Protein AF-0000000071164911 (afdb_homodimer)

Sequence (230 aa):
MESVTIPTRAFVNGSFLQKFTNKPVTLIGNVLKVSSDSKSVTMQTTDDQVVTVNFHEPIDSSLDGWVEVHGLAKDKGTVAGESYYNLPSSITDDFEKPQFNETVSLIYSLSNPLKMESVTIPTRAFVNGSFLQKFTNKPVTLIGNVLKVSSDSKSVTMQTTDDQVVTVNFHEPIDSSLDGWVEVHGLAKDKGTVAGESYYNLPSSITDDFEKPQFNETVSLIYSLSNPLK

Solvent-accessible surface area (backbone atoms only — not comparable to full-atom values): 12274 Å² total; per-residue (Å²): 123,78,72,38,51,73,71,80,54,41,70,42,46,36,88,51,29,48,82,34,49,77,32,49,30,32,38,49,27,34,52,73,44,67,42,94,78,30,31,33,38,34,22,36,18,62,78,70,30,69,37,37,34,38,37,91,57,61,62,88,61,89,80,53,53,47,30,42,37,32,27,33,21,64,37,63,42,35,29,46,37,73,51,70,48,68,56,52,62,80,36,58,74,52,48,48,42,68,60,44,51,49,53,45,46,53,64,57,56,61,71,58,62,86,117,124,80,72,38,51,74,69,81,54,40,70,42,46,37,88,50,27,47,83,33,50,76,32,50,30,33,38,49,27,34,52,73,45,67,42,93,80,30,32,33,39,34,22,36,19,62,76,70,29,67,36,36,34,38,37,91,56,62,60,86,60,89,80,53,54,46,29,41,37,32,29,32,20,65,38,62,42,35,30,45,37,74,51,71,46,68,55,52,62,81,36,57,74,52,50,48,43,67,60,44,52,48,54,45,45,54,64,57,56,62,70,60,60,86,114

Organism: Aphis gossypii (NCBI:txid80765)

Secondary structure (DSSP, 8-state):
--------PEEE-GGGGGGGTTSEEEEEEEEEEE-TTSSEEEEEETTS-EEEEEESS---S---SEEEEEEEEEETTEEEEEEEEEPPHHHHTT--HHHHHHHHHHHHHHS----/--------PEEE-GGGGGGGTTSEEEEEEEEEEE-TTSSEEEEEETTS-EEEEEESS---S---SEEEEEEEEEETTEEEEEEEEEPPHHHHTT--HHHHHHHHHHHHHHT----

InterPro domains:
  IPR012340 Nucleic acid-binding, OB-fold [G3DSA:2.40.50.140] (4-115)
  IPR012340 Nucleic acid-binding, OB-fold [SSF50249] (9-109)
  IPR013970 Replication factor A protein 3 [PF08661] (9-110)

pLDDT: mean 88.08, std 15.43, range [28.06, 98.75]

Foldseek 3Di:
DPPPDPFDADEDWLQCLQVQAQHKYKFKFFWDDADPQQQKTWTQGLVRDIAMEGEPDHDPDDDGTIKIFIAGRHHSHYGHTDDMDDDDCVDVVPDDSVVVNVVSCVVPVVVCPPD/DPPPDPFDADEDWLQCLQVQAQHKYKFKFFWDDADPQQQKTWTQGLVRDIAMEGEPDHDPDDDGTIKIFIAGRHHSHYGHTDDMDDDDCVDVVPDDSVVVNVVSCVVPVVVPPPD

Nearest PDB structures (foldseek):
  3kdf-assembly1_A  TM=8.137E-01  e=1.681E-11  Homo sapiens
  4gnx-assembly1_A  TM=7.949E-01  e=1.204E-08  Mycosarcoma maydis
  6d6v-assembly1_F  TM=7.450E-01  e=2.198E-06  Tetrahymena thermophila
  1j6q-assembly1_A  TM=6.797E-01  e=6.328E-04  Shewanella putrefaciens
  8ce8-assembly1_E  TM=4.774E-01  e=9.980E-04  Escherichia coli K-12

Structure (mmCIF, N/CA/C/O backbone):
data_AF-0000000071164911-model_v1
#
loop_
_entity.id
_entity.type
_entity.pdbx_description
1 polymer 'Replication factor A protein 3'
#
loop_
_atom_site.group_PDB
_atom_site.id
_atom_site.type_symbol
_atom_site.label_atom_id
_atom_site.label_alt_id
_atom_site.label_comp_id
_atom_site.label_asym_id
_atom_site.label_entity_id
_atom_site.label_seq_id
_atom_site.pdbx_PDB_ins_code
_atom_site.Cartn_x
_atom_site.Cartn_y
_atom_site.Cartn_z
_atom_site.occupancy
_atom_site.B_iso_or_equiv
_atom_site.auth_seq_id
_atom_site.auth_comp_id
_atom_site.auth_asym_id
_atom_site.auth_atom_id
_atom_site.pdbx_PDB_model_num
ATOM 1 N N . MET A 1 1 ? 8.156 -11.836 20.609 1 32.94 1 MET A N 1
ATOM 2 C CA . MET A 1 1 ? 8.32 -11.164 19.328 1 32.94 1 MET A CA 1
ATOM 3 C C . MET A 1 1 ? 6.969 -10.734 18.766 1 32.94 1 MET A C 1
ATOM 5 O O . MET A 1 1 ? 5.984 -11.461 18.891 1 32.94 1 MET A O 1
ATOM 9 N N . GLU A 1 2 ? 6.684 -9.523 18.906 1 42.66 2 GLU A N 1
ATOM 10 C CA . GLU A 1 2 ? 5.332 -9.086 18.578 1 42.66 2 GLU A CA 1
ATOM 11 C C . GLU A 1 2 ? 4.906 -9.609 17.203 1 42.66 2 GLU A C 1
ATOM 13 O O . GLU A 1 2 ? 5.688 -9.578 16.25 1 42.66 2 GLU A O 1
ATOM 18 N N . SER A 1 3 ? 4.145 -10.586 17.172 1 48.12 3 SER A N 1
ATOM 19 C CA . SER A 1 3 ? 3.623 -11.219 15.961 1 48.12 3 SER A CA 1
ATOM 20 C C . SER A 1 3 ? 3.373 -10.188 14.859 1 48.12 3 SER A C 1
ATOM 22 O O . SER A 1 3 ? 2.549 -9.289 15.023 1 48.12 3 SER A O 1
ATOM 24 N N . VAL A 1 4 ? 4.492 -9.773 14.211 1 55.94 4 VAL A N 1
ATOM 25 C CA . VAL A 1 4 ? 4.348 -8.773 13.148 1 55.94 4 VAL A CA 1
ATOM 26 C C . VAL A 1 4 ? 3.5 -9.352 12.016 1 55.94 4 VAL A C 1
ATOM 28 O O . VAL A 1 4 ? 3.82 -10.406 11.469 1 55.94 4 VAL A O 1
ATOM 31 N N . THR A 1 5 ? 2.207 -9.164 12.086 1 66.88 5 THR A N 1
ATOM 32 C CA . THR A 1 5 ? 1.274 -9.57 11.039 1 66.88 5 THR A CA 1
ATOM 33 C C . THR A 1 5 ? 1.249 -8.539 9.906 1 66.88 5 THR A C 1
ATOM 35 O O . THR A 1 5 ? 1.693 -7.406 10.086 1 66.88 5 THR A O 1
ATOM 38 N N . ILE A 1 6 ? 1.141 -9.023 8.648 1 74.94 6 ILE A N 1
ATOM 39 C CA . ILE A 1 6 ? 0.958 -8.109 7.531 1 74.94 6 ILE A CA 1
ATOM 40 C C . ILE A 1 6 ? -0.245 -7.203 7.801 1 74.94 6 ILE A C 1
ATOM 42 O O . ILE A 1 6 ? -1.383 -7.676 7.852 1 74.94 6 ILE A O 1
ATOM 46 N N . PRO A 1 7 ? 0.12 -5.961 8.188 1 77.12 7 PRO A N 1
ATOM 47 C CA . PRO A 1 7 ? -1.009 -5.078 8.5 1 77.12 7 PRO A CA 1
ATOM 48 C C . PRO A 1 7 ? -1.729 -4.586 7.246 1 77.12 7 PRO A C 1
ATOM 50 O O . PRO A 1 7 ? -1.113 -4.461 6.184 1 77.12 7 PRO A O 1
ATOM 53 N N . THR A 1 8 ? -3.082 -4.488 7.336 1 88.94 8 THR A N 1
ATOM 54 C CA . THR A 1 8 ? -3.824 -3.748 6.32 1 88.94 8 THR A CA 1
ATOM 55 C C . THR A 1 8 ? -3.715 -2.244 6.559 1 88.94 8 THR A C 1
ATOM 57 O O . THR A 1 8 ? -4.297 -1.717 7.508 1 88.94 8 THR A O 1
ATOM 60 N N . ARG A 1 9 ? -2.975 -1.611 5.75 1 93.06 9 ARG A N 1
ATOM 61 C CA . ARG A 1 9 ? -2.697 -0.191 5.941 1 93.06 9 ARG A CA 1
ATOM 62 C C . ARG A 1 9 ? -3.846 0.666 5.418 1 93.06 9 ARG A C 1
ATOM 64 O O . ARG A 1 9 ? -4.43 0.361 4.375 1 93.06 9 ARG A O 1
ATOM 71 N N . ALA A 1 10 ? -4.066 1.775 6.18 1 91.75 10 ALA A N 1
ATOM 72 C CA . ALA A 1 10 ? -5.031 2.779 5.738 1 91.75 10 ALA A CA 1
ATOM 73 C C . ALA A 1 10 ? -4.328 3.943 5.047 1 91.75 10 ALA A C 1
ATOM 75 O O . ALA A 1 10 ? -3.283 4.406 5.504 1 91.75 10 ALA A O 1
ATOM 76 N N . PHE A 1 11 ? -4.91 4.316 3.914 1 93.81 11 PHE A N 1
ATOM 77 C CA . PHE A 1 11 ? -4.441 5.566 3.328 1 93.81 11 PHE A CA 1
ATOM 78 C C . PHE A 1 11 ? -4.863 6.758 4.184 1 93.81 11 PHE A C 1
ATOM 80 O O . PHE A 1 11 ? -6.047 6.91 4.5 1 93.81 11 PHE A O 1
ATOM 87 N N . VAL A 1 12 ? -3.863 7.586 4.551 1 95.06 12 VAL A N 1
ATOM 88 C CA . VAL A 1 12 ? -4.195 8.766 5.34 1 95.06 12 VAL A CA 1
ATOM 89 C C . VAL A 1 12 ? -3.447 9.984 4.801 1 95.06 12 VAL A C 1
ATOM 91 O O . VAL A 1 12 ? -2.492 9.836 4.031 1 95.06 12 VAL A O 1
ATOM 94 N N . ASN A 1 13 ? -3.955 11.156 5.062 1 95.56 13 ASN A N 1
ATOM 95 C CA . ASN A 1 13 ? -3.178 12.383 4.906 1 95.56 13 ASN A CA 1
ATOM 96 C C . ASN A 1 13 ? -2.73 12.945 6.254 1 95.56 13 ASN A C 1
ATOM 98 O O . ASN A 1 13 ? -2.955 12.32 7.293 1 95.56 13 ASN A O 1
ATOM 102 N N . GLY A 1 14 ? -1.969 14.039 6.223 1 96.44 14 GLY A N 1
ATOM 103 C CA . GLY A 1 14 ? -1.384 14.57 7.445 1 96.44 14 GLY A CA 1
ATOM 104 C C . GLY A 1 14 ? -2.416 14.906 8.5 1 96.44 14 GLY A C 1
ATOM 105 O O . GLY A 1 14 ? -2.217 14.617 9.688 1 96.44 14 GLY A O 1
ATOM 106 N N . SER A 1 15 ? -3.531 15.453 8.156 1 94.56 15 SER A N 1
ATOM 107 C CA . SER A 1 15 ? -4.547 15.914 9.094 1 94.56 15 SER A CA 1
ATOM 108 C C . SER A 1 15 ? -5.234 14.742 9.789 1 94.56 15 SER A C 1
ATOM 110 O O . SER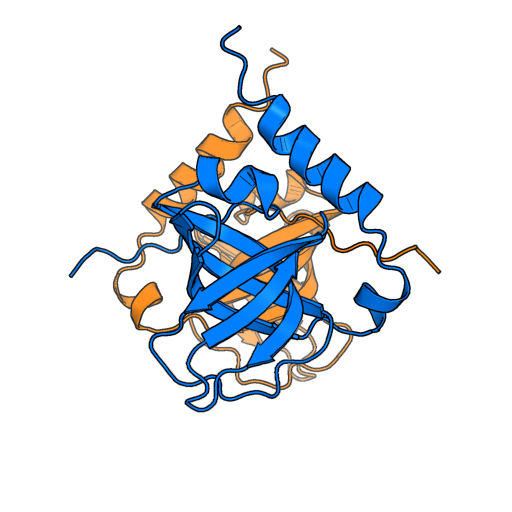 A 1 15 ? -5.734 14.883 10.906 1 94.56 15 SER A O 1
ATOM 112 N N . PHE A 1 16 ? -5.246 13.57 9.148 1 93.44 16 PHE A N 1
ATOM 113 C CA . PHE A 1 16 ? -5.941 12.406 9.695 1 93.44 16 PHE A CA 1
ATOM 114 C C . PHE A 1 16 ? -4.977 11.516 10.461 1 93.44 16 PHE A C 1
ATOM 116 O O . PHE A 1 16 ? -5.398 10.57 11.141 1 93.44 16 PHE A O 1
ATOM 123 N N . LEU A 1 17 ? -3.758 11.828 10.352 1 94.88 17 LEU A N 1
ATOM 124 C CA . LEU A 1 17 ? -2.736 10.961 10.914 1 94.88 17 LEU A CA 1
ATOM 125 C C . LEU A 1 17 ? -2.988 10.711 12.398 1 94.88 17 LEU A C 1
ATOM 127 O O . LEU A 1 17 ? -2.852 9.586 12.883 1 94.88 17 LEU A O 1
ATOM 131 N N . GLN A 1 18 ? -3.342 11.719 13.125 1 93.69 18 GLN A N 1
ATOM 132 C CA . GLN A 1 18 ? -3.539 11.625 14.562 1 93.69 18 GLN A CA 1
ATOM 133 C C . GLN A 1 18 ? -4.66 10.648 14.906 1 93.69 18 GLN A C 1
ATOM 135 O O . GLN A 1 18 ? -4.641 10.016 15.961 1 93.69 18 GLN A O 1
ATOM 140 N N . LYS A 1 19 ? -5.645 10.461 14.039 1 93 19 LYS A N 1
ATOM 141 C CA . LYS A 1 19 ? -6.762 9.547 14.258 1 93 19 LYS A CA 1
ATOM 142 C C . LYS A 1 19 ? -6.32 8.094 14.109 1 93 19 LYS A C 1
ATOM 144 O O . LYS A 1 19 ? -7.062 7.172 14.469 1 93 19 LYS A O 1
ATOM 149 N N . PHE A 1 20 ? -5.137 7.965 13.68 1 94.56 20 PHE A N 1
ATOM 150 C CA . PHE A 1 20 ? -4.664 6.613 13.398 1 94.56 20 PHE A CA 1
ATOM 151 C C . PHE A 1 20 ? -3.441 6.281 14.242 1 94.56 20 PHE A C 1
ATOM 153 O O . PHE A 1 20 ? -2.613 5.457 13.852 1 94.56 20 PHE A O 1
ATOM 160 N N . THR A 1 21 ? -3.32 6.957 15.312 1 95.94 21 THR A N 1
ATOM 161 C CA . THR A 1 21 ? -2.193 6.699 16.203 1 9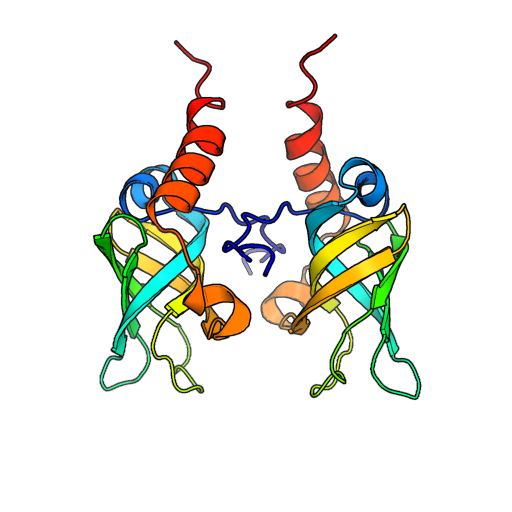5.94 21 THR A CA 1
ATOM 162 C C . THR A 1 21 ? -2.107 5.215 16.547 1 95.94 21 THR A C 1
ATOM 164 O O . THR A 1 21 ? -3.113 4.594 16.891 1 95.94 21 THR A O 1
ATOM 167 N N . ASN A 1 22 ? -0.929 4.66 16.328 1 95.81 22 ASN A N 1
ATOM 168 C CA . ASN A 1 22 ? -0.577 3.27 16.594 1 95.81 22 ASN A CA 1
ATOM 169 C C . ASN A 1 22 ? -1.284 2.322 15.625 1 95.81 22 ASN A C 1
ATOM 171 O O . ASN A 1 22 ? -1.558 1.171 15.969 1 95.81 22 ASN A O 1
ATOM 175 N N . LYS A 1 23 ? -1.74 2.77 14.555 1 92.69 23 LYS A N 1
ATOM 176 C CA . LYS A 1 23 ? -2.297 1.962 13.469 1 92.69 23 LYS A CA 1
ATOM 177 C C . LYS A 1 23 ? -1.412 2.021 12.227 1 92.69 23 LYS A C 1
ATOM 179 O O . LYS A 1 23 ? -0.721 3.016 12 1 92.69 23 LYS A O 1
ATOM 184 N N . PRO A 1 24 ? -1.352 0.929 11.414 1 94.12 24 PRO A N 1
ATOM 185 C CA . PRO A 1 24 ? -0.587 0.947 10.164 1 94.12 24 PRO A CA 1
ATOM 186 C C . PRO A 1 24 ? -1.197 1.87 9.117 1 94.12 24 PRO A C 1
ATOM 188 O O . PRO A 1 24 ? -2.412 1.846 8.898 1 94.12 24 PRO A O 1
ATOM 191 N N . VAL A 1 25 ? -0.336 2.707 8.461 1 95.81 25 VAL A N 1
ATOM 192 C CA . VAL A 1 25 ? -0.867 3.697 7.527 1 95.81 25 VAL A CA 1
ATOM 193 C C . VAL A 1 25 ? -0.018 3.721 6.258 1 95.81 25 VAL A C 1
ATOM 195 O O . VAL A 1 25 ? 1.137 3.289 6.27 1 95.81 25 VAL A O 1
ATOM 198 N N . THR A 1 26 ? -0.583 4.098 5.188 1 95.69 26 THR A N 1
ATOM 199 C CA . THR A 1 26 ? 0.071 4.535 3.959 1 95.69 26 THR A CA 1
ATOM 200 C C . THR A 1 26 ? -0.048 6.047 3.795 1 95.69 26 THR A C 1
ATOM 202 O O . THR A 1 26 ? -1.146 6.602 3.881 1 95.69 26 THR A O 1
ATOM 205 N N . LEU A 1 27 ? 1.054 6.707 3.59 1 96.56 27 LEU A N 1
ATOM 206 C CA . LEU A 1 27 ? 1.101 8.156 3.447 1 96.56 27 LEU A CA 1
ATOM 207 C C . LEU A 1 27 ? 1.772 8.555 2.137 1 96.56 27 LEU A C 1
ATOM 209 O O . LEU A 1 27 ? 2.801 7.988 1.764 1 96.56 27 LEU A O 1
ATOM 213 N N . ILE A 1 28 ? 1.167 9.492 1.465 1 96.31 28 ILE A N 1
ATOM 214 C CA . ILE A 1 28 ? 1.763 10.086 0.276 1 96.31 28 ILE A CA 1
ATOM 215 C C . ILE A 1 28 ? 2.281 11.484 0.605 1 96.31 28 ILE A C 1
ATOM 217 O O . ILE A 1 28 ? 1.589 12.273 1.256 1 96.31 28 ILE A O 1
ATOM 221 N N . GLY A 1 29 ? 3.482 11.773 0.237 1 96.81 29 GLY A N 1
ATOM 222 C CA . GLY A 1 29 ? 4.02 13.102 0.504 1 96.81 29 GLY A CA 1
ATOM 223 C C . GLY A 1 29 ? 5.156 13.484 -0.424 1 96.81 29 GLY A C 1
ATOM 224 O O . GLY A 1 29 ? 5.77 12.617 -1.051 1 96.81 29 GLY A O 1
ATOM 225 N N . ASN A 1 30 ? 5.391 14.766 -0.55 1 97.06 30 ASN A N 1
ATOM 226 C CA . ASN A 1 30 ? 6.547 15.32 -1.245 1 97.06 30 ASN A CA 1
ATOM 227 C C . ASN A 1 30 ? 7.723 15.531 -0.295 1 97.06 30 ASN A C 1
ATOM 229 O O . ASN A 1 30 ? 7.574 16.172 0.748 1 97.06 30 ASN A O 1
ATOM 233 N N . VAL A 1 31 ? 8.844 15.023 -0.722 1 98.06 31 VAL A N 1
ATOM 234 C CA . VAL A 1 31 ? 10.008 15.008 0.161 1 98.06 31 VAL A CA 1
ATOM 235 C C . VAL A 1 31 ? 10.555 16.422 0.304 1 98.06 31 VAL A C 1
ATOM 237 O O . VAL A 1 31 ? 10.781 17.109 -0.693 1 98.06 31 VAL A O 1
ATOM 240 N N . LEU A 1 32 ? 10.688 16.844 1.531 1 98.38 32 LEU A N 1
ATOM 241 C CA . LEU A 1 32 ? 11.32 18.125 1.825 1 98.38 32 LEU A CA 1
ATOM 242 C C . LEU A 1 32 ? 12.789 17.938 2.174 1 98.38 32 LEU A C 1
ATOM 244 O O . LEU A 1 32 ? 13.641 18.703 1.729 1 98.38 32 LEU A O 1
ATOM 248 N N . LYS A 1 33 ? 13.016 16.875 2.984 1 97.19 33 LYS A N 1
ATOM 249 C CA . LYS A 1 33 ? 14.391 16.672 3.443 1 97.19 33 LYS A CA 1
ATOM 250 C C . LYS A 1 33 ? 14.594 15.258 3.953 1 97.19 33 LYS A C 1
ATOM 252 O O . LYS A 1 33 ? 13.727 14.703 4.629 1 97.19 33 LYS A O 1
ATOM 257 N N . VAL A 1 34 ? 15.773 14.758 3.594 1 97.25 34 VAL A N 1
ATOM 258 C CA . VAL A 1 34 ? 16.266 13.531 4.223 1 97.25 34 VAL A CA 1
ATOM 259 C C . VAL A 1 34 ? 17.359 13.875 5.234 1 97.25 34 VAL A C 1
ATOM 261 O O . VAL A 1 34 ? 18.25 14.672 4.941 1 97.25 34 VAL A O 1
ATOM 264 N N . SER A 1 35 ? 17.234 13.266 6.375 1 97.19 35 SER A N 1
ATOM 265 C CA . SER A 1 35 ? 18.172 13.586 7.441 1 97.19 35 SER A CA 1
ATOM 266 C C . SER A 1 35 ? 19.594 13.188 7.055 1 97.19 35 SER A C 1
ATOM 268 O O . SER A 1 35 ? 19.797 12.344 6.172 1 97.19 35 SER A O 1
ATOM 270 N N . SER A 1 36 ? 20.5 13.742 7.746 1 95.62 36 SER A N 1
ATOM 271 C CA . SER A 1 36 ? 21.906 13.531 7.422 1 95.62 36 SER A CA 1
ATOM 272 C C . SER A 1 36 ? 22.312 12.078 7.648 1 95.62 36 SER A C 1
ATOM 274 O O . SER A 1 36 ? 23.203 11.562 6.969 1 95.62 36 SER A O 1
ATOM 276 N N . ASP A 1 37 ? 21.672 11.422 8.578 1 95.25 37 ASP A N 1
ATOM 277 C CA . ASP A 1 37 ? 22 10.023 8.852 1 95.25 37 ASP A CA 1
ATOM 278 C C . ASP A 1 37 ? 21.141 9.086 8.008 1 95.25 37 ASP A C 1
ATOM 280 O O . ASP A 1 37 ? 21.203 7.863 8.164 1 95.25 37 ASP A O 1
ATOM 284 N N . SER A 1 38 ? 20.297 9.672 7.191 1 95.56 38 SER A N 1
ATOM 285 C CA . SER A 1 38 ? 19.438 8.969 6.238 1 95.56 38 SER A CA 1
ATOM 286 C C . SER A 1 38 ? 18.438 8.07 6.949 1 95.56 38 SER A C 1
ATOM 288 O O . SER A 1 38 ? 18 7.062 6.395 1 95.56 38 SER A O 1
ATOM 290 N N . LYS A 1 39 ? 18.062 8.422 8.172 1 97 39 LYS A N 1
ATOM 291 C CA . LYS A 1 39 ? 17.125 7.574 8.906 1 97 39 LYS A CA 1
ATOM 292 C C . LYS A 1 39 ? 15.773 8.258 9.062 1 97 39 LYS A C 1
ATOM 294 O O . LYS A 1 39 ? 14.867 7.711 9.703 1 97 39 LYS A O 1
ATOM 299 N N . SER A 1 40 ? 15.703 9.422 8.523 1 97.81 40 SER A N 1
ATOM 300 C CA . SER A 1 40 ? 14.43 10.125 8.594 1 97.81 40 SER A CA 1
ATOM 301 C C . SER A 1 40 ? 14.172 10.93 7.32 1 97.81 40 SER A C 1
ATOM 303 O O . SER A 1 40 ? 15.109 11.422 6.695 1 97.81 40 SER A O 1
ATOM 305 N N . VAL A 1 41 ? 12.945 11.023 6.992 1 98.06 41 VAL A N 1
ATOM 306 C CA . VAL A 1 41 ? 12.531 11.875 5.883 1 98.06 41 VAL A CA 1
ATOM 307 C C . VAL A 1 41 ? 11.398 12.797 6.332 1 98.06 41 VAL A C 1
ATOM 309 O O . VAL A 1 41 ? 10.469 12.352 7.02 1 98.06 41 VAL A O 1
ATOM 312 N N . THR A 1 42 ? 11.586 14.055 6.117 1 98.56 42 THR A N 1
ATOM 313 C CA . THR A 1 42 ? 10.516 15.039 6.297 1 98.56 42 THR A CA 1
ATOM 314 C C . THR A 1 42 ? 9.82 15.328 4.969 1 98.56 42 THR A C 1
ATOM 316 O O . THR A 1 42 ? 10.484 15.609 3.967 1 98.56 42 THR A O 1
ATOM 319 N N . MET A 1 43 ? 8.508 15.242 4.996 1 98.31 43 MET A N 1
ATOM 320 C CA . MET A 1 43 ? 7.766 15.406 3.748 1 98.31 43 MET A CA 1
ATOM 321 C C . MET A 1 43 ? 6.523 16.266 3.965 1 98.31 43 MET A C 1
ATOM 323 O O . MET A 1 43 ? 6.035 16.391 5.09 1 98.31 43 MET A O 1
ATOM 327 N N . GLN A 1 44 ? 6.055 16.906 2.934 1 98.44 44 GLN A N 1
ATOM 328 C CA . GLN A 1 44 ? 4.766 17.594 2.896 1 98.44 44 GLN A CA 1
ATOM 329 C C . GLN A 1 44 ? 3.686 16.688 2.299 1 98.44 44 GLN A C 1
ATOM 331 O O . GLN A 1 44 ? 3.793 16.266 1.147 1 98.44 44 GLN A O 1
ATOM 336 N N . THR A 1 45 ? 2.67 16.406 3.145 1 97.62 45 THR A N 1
ATOM 337 C CA . THR A 1 45 ? 1.613 15.508 2.705 1 97.62 45 THR A CA 1
ATOM 338 C C . THR A 1 45 ? 0.665 16.219 1.739 1 97.62 45 THR A C 1
ATOM 340 O O . THR A 1 45 ? 0.836 17.391 1.449 1 97.62 45 THR A O 1
ATOM 343 N N . THR A 1 46 ? -0.278 15.555 1.178 1 95.94 46 THR A N 1
ATOM 344 C CA . THR A 1 46 ? -1.154 16.016 0.112 1 95.94 46 THR A CA 1
ATOM 345 C C . THR A 1 46 ? -2.055 17.156 0.61 1 95.94 46 THR A C 1
ATOM 347 O O . THR A 1 46 ? -2.605 17.906 -0.188 1 95.94 46 THR A O 1
ATOM 350 N N . ASP A 1 47 ? -2.271 17.281 1.863 1 96.44 47 ASP A N 1
ATOM 351 C CA . ASP A 1 47 ? -3.055 18.359 2.453 1 96.44 47 ASP A CA 1
ATOM 352 C C . ASP A 1 47 ? -2.148 19.422 3.072 1 96.44 47 ASP A C 1
ATOM 354 O O . ASP A 1 47 ? -2.559 20.141 3.984 1 96.44 47 ASP A O 1
ATOM 358 N N . ASP A 1 48 ? -0.9 19.328 2.672 1 97.75 48 ASP A N 1
ATOM 359 C CA . ASP A 1 48 ? 0.085 20.375 2.936 1 97.75 48 ASP A CA 1
ATOM 360 C C . ASP A 1 48 ? 0.526 20.359 4.398 1 97.75 48 ASP A C 1
ATOM 362 O O . ASP A 1 48 ? 1.005 21.359 4.918 1 97.75 48 ASP A O 1
ATOM 366 N N . GLN A 1 49 ? 0.29 19.266 5.086 1 97.94 49 GLN A N 1
ATOM 367 C CA . GLN A 1 49 ? 0.88 19.062 6.406 1 97.94 49 GLN A CA 1
ATOM 368 C C . GLN A 1 49 ? 2.303 18.531 6.297 1 97.94 49 GLN A C 1
ATOM 370 O O . GLN A 1 49 ? 2.662 17.906 5.293 1 97.94 49 GLN A O 1
ATOM 375 N N . VAL A 1 50 ? 3.092 18.859 7.297 1 98.56 50 VAL A N 1
ATOM 376 C CA . VAL A 1 50 ? 4.469 18.375 7.336 1 98.56 50 VAL A CA 1
ATOM 377 C C . VAL A 1 50 ? 4.574 17.188 8.305 1 98.56 50 VAL A C 1
ATOM 379 O O . VAL A 1 50 ? 4.145 17.281 9.453 1 98.56 50 VAL A O 1
ATOM 382 N N . VAL A 1 51 ? 5.043 16.094 7.812 1 98.5 51 VAL A N 1
ATOM 383 C CA . VAL A 1 51 ? 5.168 14.859 8.586 1 98.5 51 VAL A CA 1
ATOM 384 C C . VAL A 1 51 ? 6.598 14.328 8.492 1 98.5 51 VAL A C 1
ATOM 386 O O . VAL A 1 51 ? 7.23 14.414 7.441 1 98.5 51 VAL A O 1
ATOM 389 N N . THR A 1 52 ? 7.062 13.844 9.594 1 98.75 52 THR A N 1
ATOM 390 C CA . THR A 1 52 ? 8.367 13.203 9.633 1 98.75 52 THR A CA 1
ATOM 391 C C . THR A 1 52 ? 8.227 11.688 9.773 1 98.75 52 THR A C 1
ATOM 393 O O . THR A 1 52 ? 7.477 11.211 10.625 1 98.75 52 THR A O 1
ATOM 396 N N . VAL A 1 53 ? 8.945 10.953 8.945 1 98.5 53 VAL A N 1
ATOM 397 C CA . VAL A 1 53 ? 8.945 9.492 8.992 1 98.5 53 VAL A CA 1
ATOM 398 C C . VAL A 1 53 ? 10.32 8.992 9.438 1 98.5 53 VAL A C 1
ATOM 400 O O . VAL A 1 53 ? 11.336 9.328 8.836 1 98.5 53 VAL A O 1
ATOM 403 N N . ASN A 1 54 ? 10.312 8.219 10.469 1 98.38 54 ASN A N 1
ATOM 404 C CA . ASN A 1 54 ? 11.539 7.652 11.016 1 98.38 54 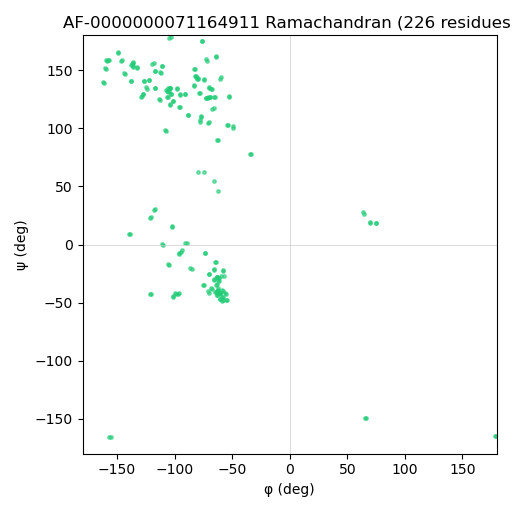ASN A CA 1
ATOM 405 C C . ASN A 1 54 ? 11.688 6.176 10.656 1 98.38 54 ASN A C 1
ATOM 407 O O . ASN A 1 54 ? 10.758 5.395 10.852 1 98.38 54 ASN A O 1
ATOM 411 N N . PHE A 1 55 ? 12.93 5.805 10.219 1 96.25 55 PHE A N 1
ATOM 412 C CA . PHE A 1 55 ? 13.211 4.422 9.836 1 96.25 55 PHE A CA 1
ATOM 413 C C . PHE A 1 55 ? 14.258 3.807 10.75 1 96.25 55 PHE A C 1
ATOM 415 O O . PHE A 1 55 ? 15.125 4.508 11.273 1 96.25 55 PHE A O 1
ATOM 422 N N . HIS A 1 56 ? 14.078 2.535 10.891 1 93.62 56 HIS A N 1
ATOM 423 C CA . HIS A 1 56 ? 15.047 1.809 11.703 1 93.62 56 HIS A CA 1
ATOM 424 C C . HIS A 1 56 ? 16.375 1.628 10.961 1 93.62 56 HIS A C 1
ATOM 426 O O . HIS A 1 56 ? 17.438 1.662 11.578 1 93.62 56 HIS A O 1
ATOM 432 N N . GLU A 1 57 ? 16.25 1.449 9.664 1 93.06 57 GLU A N 1
ATOM 433 C CA . GLU A 1 57 ? 17.422 1.314 8.797 1 93.06 57 GLU A CA 1
ATOM 434 C C . GLU A 1 57 ? 17.578 2.527 7.883 1 93.06 57 GLU A C 1
ATOM 436 O O . GLU A 1 57 ? 16.578 3.182 7.539 1 93.06 57 GLU A O 1
ATOM 441 N N . PRO A 1 58 ? 18.828 2.736 7.508 1 94.75 58 PRO A N 1
ATOM 442 C CA . PRO A 1 58 ? 19.031 3.877 6.613 1 94.75 58 PRO A CA 1
ATOM 443 C C . PRO A 1 58 ? 18.266 3.746 5.305 1 94.75 58 PRO A C 1
ATOM 445 O O . PRO A 1 58 ? 18.141 2.643 4.766 1 94.75 58 PRO A O 1
ATOM 448 N N . ILE A 1 59 ? 17.797 4.812 4.875 1 92.75 59 ILE A N 1
ATOM 449 C CA . ILE A 1 59 ? 17.156 4.895 3.57 1 92.75 59 ILE A CA 1
ATOM 450 C C . ILE A 1 59 ? 18.172 4.637 2.469 1 92.75 59 ILE A C 1
ATOM 452 O O . ILE A 1 59 ? 19.203 5.312 2.398 1 92.75 59 ILE A O 1
ATOM 456 N N . ASP A 1 60 ? 17.984 3.582 1.702 1 84.44 60 ASP A N 1
ATOM 457 C CA . ASP A 1 60 ? 18.984 3.129 0.74 1 84.44 60 ASP A CA 1
ATOM 458 C C . ASP A 1 60 ? 18.719 3.703 -0.648 1 84.44 60 ASP A C 1
ATOM 460 O O . ASP A 1 60 ? 19.484 3.465 -1.586 1 84.44 60 ASP A O 1
ATOM 464 N N . SER A 1 61 ? 17.703 4.34 -0.858 1 77 61 SER A N 1
ATOM 465 C CA . SER A 1 61 ? 17.359 4.926 -2.148 1 77 61 SER A CA 1
ATOM 466 C C . SER A 1 61 ? 17.266 6.445 -2.062 1 77 61 SER A C 1
ATOM 468 O O . SER A 1 61 ? 17.141 7.004 -0.969 1 77 61 SER A O 1
ATOM 470 N N . SER A 1 62 ? 17.469 6.984 -3.25 1 85.5 62 SER A N 1
ATOM 471 C CA . SER A 1 62 ? 17.234 8.422 -3.314 1 85.5 62 SER A CA 1
ATOM 472 C C . SER A 1 62 ? 15.742 8.734 -3.209 1 85.5 62 SER A C 1
ATOM 474 O O . SER A 1 62 ? 14.953 8.305 -4.051 1 85.5 62 SER A O 1
ATOM 476 N N . LEU A 1 63 ? 15.398 9.195 -2.066 1 92 63 LEU A N 1
ATOM 477 C CA . LEU A 1 63 ? 14.023 9.656 -1.896 1 92 63 LEU A CA 1
ATOM 478 C C . LEU A 1 63 ? 13.891 11.125 -2.281 1 92 63 LEU A C 1
ATOM 480 O O . LEU A 1 63 ? 14.531 11.992 -1.681 1 92 63 LEU A O 1
ATOM 484 N N . ASP A 1 64 ? 13.203 11.32 -3.344 1 92.94 64 ASP A N 1
ATOM 485 C CA . ASP A 1 64 ? 12.93 12.672 -3.816 1 92.94 64 ASP A CA 1
ATOM 486 C C . ASP A 1 64 ? 11.555 12.766 -4.469 1 92.94 64 ASP A C 1
ATOM 488 O O . ASP A 1 64 ? 10.953 11.742 -4.809 1 92.94 64 ASP A O 1
ATOM 492 N N . GLY A 1 65 ? 11.109 13.992 -4.492 1 94.31 65 GLY A N 1
ATOM 493 C CA . GLY A 1 65 ? 9.789 14.156 -5.094 1 94.31 65 GLY A CA 1
ATOM 494 C C . GLY A 1 65 ? 8.688 13.484 -4.301 1 94.31 65 GLY A C 1
ATOM 495 O O . GLY A 1 65 ? 8.719 13.477 -3.066 1 94.31 65 GLY A O 1
ATOM 496 N N . TRP A 1 66 ? 7.668 13.047 -5.031 1 95 66 TRP A N 1
ATOM 497 C CA . TRP A 1 66 ? 6.531 12.391 -4.391 1 95 66 TRP A CA 1
ATOM 498 C C . TRP A 1 66 ? 6.859 10.945 -4.039 1 95 66 TRP A C 1
ATOM 500 O O . TRP A 1 66 ? 7.387 10.203 -4.867 1 95 66 TRP A O 1
ATOM 510 N N . VAL A 1 67 ? 6.57 10.602 -2.82 1 95.69 67 VAL A N 1
ATOM 511 C CA . VAL A 1 67 ? 6.867 9.25 -2.35 1 95.69 67 VAL A CA 1
ATOM 512 C C . VAL A 1 67 ? 5.656 8.68 -1.617 1 95.69 67 VAL A C 1
ATOM 514 O O . VAL A 1 67 ? 4.793 9.43 -1.155 1 95.69 67 VAL A O 1
ATOM 517 N N . GLU A 1 68 ? 5.551 7.371 -1.646 1 95.12 68 GLU A N 1
ATOM 518 C CA . GLU A 1 68 ? 4.648 6.625 -0.774 1 95.12 68 GLU A CA 1
ATOM 519 C C . GLU A 1 68 ? 5.41 5.969 0.374 1 95.12 68 GLU A C 1
ATOM 521 O O . GLU A 1 68 ? 6.445 5.332 0.158 1 95.12 68 GLU A O 1
ATOM 526 N N . VAL A 1 69 ? 4.914 6.184 1.589 1 96.25 69 VAL A N 1
ATOM 527 C CA . VAL A 1 69 ? 5.551 5.621 2.775 1 96.25 69 VAL A CA 1
ATOM 528 C C . VAL A 1 69 ? 4.555 4.746 3.531 1 96.25 69 VAL A C 1
ATOM 530 O O . VAL A 1 69 ? 3.365 5.07 3.602 1 96.25 69 VAL A O 1
ATOM 533 N N . HIS A 1 70 ? 5.09 3.633 4.059 1 94.81 70 HIS A N 1
ATOM 534 C CA . HIS A 1 70 ? 4.312 2.705 4.875 1 94.81 70 HIS A CA 1
ATOM 535 C C . HIS A 1 70 ? 4.855 2.629 6.297 1 94.81 70 HIS A C 1
ATOM 537 O O . HIS A 1 70 ? 6.07 2.602 6.5 1 94.81 70 HIS A O 1
ATOM 543 N N . GLY A 1 71 ? 3.93 2.688 7.289 1 95.31 71 GLY A N 1
ATOM 544 C CA . GLY A 1 71 ? 4.418 2.576 8.656 1 95.31 71 GLY A CA 1
ATOM 545 C C . GLY A 1 71 ? 3.314 2.67 9.688 1 95.31 71 GLY A C 1
ATOM 546 O O . GLY A 1 71 ? 2.139 2.475 9.375 1 95.31 71 GLY A O 1
ATOM 547 N N . LEU A 1 72 ? 3.773 2.896 10.953 1 96.38 72 LEU A N 1
ATOM 548 C CA . LEU A 1 72 ? 2.891 3.055 12.109 1 96.38 72 LEU A CA 1
ATOM 549 C C . LEU A 1 72 ? 2.781 4.52 12.516 1 96.38 72 LEU A C 1
ATOM 551 O O . LEU A 1 72 ? 3.789 5.164 12.812 1 96.38 72 LEU A O 1
ATOM 555 N N . ALA A 1 73 ? 1.522 4.996 12.461 1 97.62 73 ALA A N 1
ATOM 556 C CA . ALA A 1 73 ? 1.331 6.363 12.938 1 97.62 73 ALA A CA 1
ATOM 557 C C . ALA A 1 73 ? 1.63 6.477 14.43 1 97.62 73 ALA A C 1
ATOM 559 O O . ALA A 1 73 ? 1.117 5.691 15.227 1 97.62 73 ALA A O 1
ATOM 560 N N . LYS A 1 74 ? 2.49 7.402 14.758 1 97.62 74 LYS A N 1
ATOM 561 C CA . LYS A 1 74 ? 2.871 7.551 16.156 1 97.62 74 LYS A CA 1
ATOM 562 C C . LYS A 1 74 ? 2.148 8.727 16.797 1 97.62 74 LYS A C 1
ATOM 564 O O . LYS A 1 74 ? 1.732 8.648 17.953 1 97.62 74 LYS A O 1
ATOM 569 N N . ASP A 1 75 ? 2.074 9.875 16.156 1 94.88 75 ASP A N 1
ATOM 570 C CA . ASP A 1 75 ? 1.353 11.07 16.594 1 94.88 75 ASP A CA 1
ATOM 571 C C . ASP A 1 75 ? 0.986 11.953 15.398 1 94.88 75 ASP A C 1
ATOM 573 O O . ASP A 1 75 ? 0.969 11.492 14.258 1 94.88 75 ASP A O 1
ATOM 577 N N . LYS A 1 76 ? 0.592 13.195 15.602 1 92.75 76 LYS A N 1
ATOM 578 C CA . LYS A 1 76 ? 0.059 14.078 14.562 1 92.75 76 LYS A CA 1
ATOM 579 C C . LYS A 1 76 ? 1.113 14.383 13.508 1 92.75 76 LYS A C 1
ATOM 581 O O . LYS A 1 76 ? 0.778 14.75 12.375 1 92.75 76 LYS A O 1
ATOM 586 N N . GLY A 1 77 ? 2.33 14.125 13.781 1 96.69 77 GLY A N 1
ATOM 587 C CA . GLY A 1 77 ? 3.352 14.547 12.836 1 96.69 77 GLY A CA 1
ATOM 588 C C . GLY A 1 77 ? 4.438 13.516 12.617 1 96.69 77 GLY A C 1
ATOM 589 O O . GLY A 1 77 ? 5.469 13.805 12.008 1 96.69 77 GLY A O 1
ATOM 590 N N . THR A 1 78 ? 4.207 12.398 13.141 1 98.25 78 THR A N 1
ATOM 591 C CA . THR A 1 78 ? 5.312 11.445 13.047 1 98.25 78 THR A CA 1
ATOM 592 C C . THR A 1 78 ? 4.797 10.055 12.695 1 98.25 78 THR A C 1
ATOM 594 O O . THR A 1 78 ? 3.764 9.617 13.211 1 98.25 78 THR A O 1
ATOM 597 N N . VAL A 1 79 ? 5.527 9.359 11.844 1 98.31 79 VAL A N 1
ATOM 598 C CA . VAL A 1 79 ? 5.273 7.98 11.445 1 98.31 79 VAL A CA 1
ATOM 599 C C . VAL A 1 79 ? 6.535 7.145 11.648 1 98.31 79 VAL A C 1
ATOM 601 O O . VAL A 1 79 ? 7.637 7.578 11.297 1 98.31 79 VAL A O 1
ATOM 604 N N . ALA A 1 80 ? 6.41 6.016 12.312 1 97.69 80 ALA A N 1
ATOM 605 C CA . ALA A 1 80 ? 7.477 5.016 12.289 1 97.69 80 ALA A CA 1
ATOM 606 C C . ALA A 1 80 ? 7.473 4.238 10.977 1 97.69 80 ALA A C 1
ATOM 608 O O . ALA A 1 80 ? 6.602 3.396 10.75 1 97.69 80 ALA A O 1
ATOM 609 N N . GLY A 1 81 ? 8.461 4.477 10.195 1 95.94 81 GLY A N 1
ATOM 610 C CA . GLY A 1 81 ? 8.484 3.965 8.828 1 95.94 81 GLY A CA 1
ATOM 611 C C . GLY A 1 81 ? 8.945 2.52 8.75 1 95.94 81 GLY A C 1
ATOM 612 O O . GLY A 1 81 ? 9.844 2.104 9.477 1 95.94 81 GLY A O 1
ATOM 613 N N . GLU A 1 82 ? 8.336 1.842 7.801 1 91.25 82 GLU A N 1
ATOM 614 C CA . GLU A 1 82 ? 8.68 0.446 7.539 1 91.25 82 GLU A CA 1
ATOM 615 C C . GLU A 1 82 ? 9.164 0.253 6.105 1 91.25 82 GLU A C 1
ATOM 617 O O . GLU A 1 82 ? 10.047 -0.566 5.848 1 91.25 82 GLU A O 1
ATOM 622 N N . SER A 1 83 ? 8.562 0.833 5.141 1 90.25 83 SER A N 1
ATOM 623 C CA . SER A 1 83 ? 8.961 0.774 3.74 1 90.25 83 SER A CA 1
ATOM 624 C C . SER A 1 83 ? 8.586 2.055 3.004 1 90.25 83 SER A C 1
ATOM 626 O O . SER A 1 83 ? 7.824 2.873 3.521 1 90.25 83 SER A O 1
ATOM 628 N N . TYR A 1 84 ? 9.148 2.24 1.84 1 92.81 84 TYR A N 1
ATOM 629 C CA . TYR A 1 84 ? 8.938 3.43 1.021 1 92.81 84 TYR A CA 1
ATOM 630 C C . TYR A 1 84 ? 9.281 3.154 -0.438 1 92.81 84 TYR A C 1
ATOM 632 O O . TYR A 1 84 ? 10 2.201 -0.744 1 92.81 84 TYR A O 1
ATOM 640 N N . TYR A 1 85 ? 8.703 3.996 -1.3 1 90.56 85 TYR A N 1
ATOM 641 C CA . TYR A 1 85 ? 9.164 4.004 -2.686 1 90.56 85 TYR A CA 1
ATOM 642 C C . TYR A 1 85 ? 8.781 5.305 -3.379 1 90.56 85 TYR A C 1
ATOM 644 O O . TYR A 1 85 ? 7.828 5.973 -2.977 1 90.56 85 TYR A O 1
ATOM 652 N N . ASN A 1 86 ? 9.609 5.656 -4.348 1 92.31 86 ASN A N 1
ATOM 653 C CA . ASN A 1 86 ? 9.328 6.812 -5.195 1 92.31 86 ASN A CA 1
ATOM 654 C C . ASN A 1 86 ? 8.148 6.547 -6.125 1 92.31 86 ASN A C 1
ATOM 656 O O . ASN A 1 86 ? 8.023 5.457 -6.688 1 92.31 86 ASN A O 1
ATOM 660 N N . LEU A 1 87 ? 7.297 7.531 -6.191 1 90.44 87 LEU A N 1
ATOM 661 C CA . LEU A 1 87 ? 6.203 7.418 -7.152 1 90.44 87 LEU A CA 1
ATOM 662 C C . LEU A 1 87 ? 6.648 7.852 -8.539 1 90.44 87 LEU A C 1
ATOM 664 O O . LEU A 1 87 ? 7.363 8.852 -8.688 1 90.44 87 LEU A O 1
ATOM 668 N N . PRO A 1 88 ? 6.242 7.098 -9.492 1 85.38 88 PRO A N 1
ATOM 669 C CA . PRO A 1 88 ? 6.688 7.441 -10.844 1 85.38 88 PRO A CA 1
ATOM 670 C C . PRO A 1 88 ? 5.992 8.688 -11.398 1 85.38 88 PRO A C 1
ATOM 672 O O . PRO A 1 88 ? 4.906 9.047 -10.93 1 85.38 88 PRO A O 1
ATOM 675 N N . SER A 1 89 ? 6.676 9.258 -12.398 1 86.06 89 SER A N 1
ATOM 676 C CA . SER A 1 89 ? 6.148 10.477 -13.008 1 86.06 89 SER A CA 1
ATOM 677 C C . SER A 1 89 ? 4.793 10.227 -13.656 1 86.06 89 SER A C 1
ATOM 679 O O . SER A 1 89 ? 3.971 11.141 -13.758 1 86.06 89 SER A O 1
ATOM 681 N N . SER A 1 90 ? 4.602 8.992 -14.141 1 80.81 90 SER A N 1
ATOM 682 C CA . SER A 1 90 ? 3.328 8.625 -14.75 1 80.81 90 SER A CA 1
ATOM 683 C C . SER A 1 90 ? 2.172 8.812 -13.773 1 80.81 90 SER A C 1
ATOM 685 O O . SER A 1 90 ? 1.028 9.008 -14.18 1 80.81 90 SER A O 1
ATOM 687 N N . ILE A 1 91 ? 2.477 8.805 -12.539 1 80.56 91 ILE A N 1
ATOM 688 C CA . ILE A 1 91 ? 1.479 8.992 -11.492 1 80.56 91 ILE A CA 1
ATOM 689 C C . ILE A 1 91 ? 1.5 10.445 -11.016 1 80.56 91 ILE A C 1
ATOM 691 O O . ILE A 1 91 ? 0.448 11.07 -10.867 1 80.56 91 ILE A O 1
ATOM 695 N N . THR A 1 92 ? 2.691 10.992 -10.852 1 86.25 92 THR A N 1
ATOM 696 C CA . THR A 1 92 ? 2.812 12.258 -10.133 1 86.25 92 THR A CA 1
ATOM 697 C C . THR A 1 92 ? 2.57 13.438 -11.07 1 86.25 92 THR A C 1
ATOM 699 O O . THR A 1 92 ? 2.297 14.547 -10.617 1 86.25 92 THR A O 1
ATOM 702 N N . ASP A 1 93 ? 2.721 13.219 -12.375 1 85.56 93 ASP A N 1
ATOM 703 C CA . ASP A 1 93 ? 2.592 14.328 -13.32 1 85.56 93 ASP A CA 1
ATOM 704 C C . ASP A 1 93 ? 1.181 14.906 -13.289 1 85.56 93 ASP A C 1
ATOM 706 O O . ASP A 1 93 ? 1 16.109 -13.445 1 85.56 93 ASP A O 1
ATOM 710 N N . ASP A 1 94 ? 0.185 14.117 -13.07 1 82 94 ASP A N 1
ATOM 711 C CA . ASP A 1 94 ? -1.199 14.578 -13.078 1 82 94 ASP A CA 1
ATOM 712 C C . ASP A 1 94 ? -1.848 14.383 -11.703 1 82 94 ASP A C 1
ATOM 714 O O . ASP A 1 94 ? -3.066 14.227 -11.609 1 82 94 ASP A O 1
ATOM 718 N N . PHE A 1 95 ? -0.957 14.477 -10.812 1 84 95 PHE A N 1
ATOM 719 C CA . PHE A 1 95 ? -1.456 14.234 -9.461 1 84 95 PHE A CA 1
ATOM 720 C C . PHE A 1 95 ? -2.34 15.383 -9 1 84 95 PHE A C 1
ATOM 722 O O . PHE A 1 95 ? -1.937 16.547 -9.047 1 84 95 PHE A O 1
ATOM 729 N N . GLU A 1 96 ? -3.541 15 -8.57 1 87.94 96 GLU A N 1
ATOM 730 C CA . GLU A 1 96 ? -4.488 15.984 -8.047 1 87.94 96 GLU A CA 1
ATOM 731 C C . GLU A 1 96 ? -4.641 15.844 -6.535 1 87.94 96 GLU A C 1
ATOM 733 O O . GLU A 1 96 ? -5.48 15.078 -6.059 1 87.94 96 GLU A O 1
ATOM 738 N N . LYS A 1 97 ? -3.957 16.656 -5.816 1 91.81 97 LYS A N 1
ATOM 739 C CA . LYS A 1 97 ? -3.965 16.641 -4.359 1 91.81 97 LYS A CA 1
ATOM 740 C C . LYS A 1 97 ? -5.387 16.75 -3.814 1 91.81 97 LYS A C 1
ATOM 742 O O . LYS A 1 97 ? -5.789 15.969 -2.949 1 91.81 97 LYS A O 1
ATOM 747 N N . PRO A 1 98 ? -6.191 17.719 -4.336 1 91.75 98 PRO A N 1
ATOM 748 C CA . PRO A 1 98 ? -7.535 17.875 -3.771 1 91.75 98 PRO A CA 1
ATOM 749 C C . PRO A 1 98 ? -8.383 16.609 -3.914 1 91.75 98 PRO A C 1
ATOM 751 O O . PRO A 1 98 ? -9.102 16.234 -2.984 1 91.75 98 PRO A O 1
ATOM 754 N N . GLN A 1 99 ? -8.258 16.062 -5.062 1 88.38 99 GLN A N 1
ATOM 755 C CA . GLN A 1 99 ? -9.031 14.859 -5.301 1 88.38 99 GLN A CA 1
ATOM 756 C C . GLN A 1 99 ? -8.609 13.734 -4.355 1 88.38 99 GLN A C 1
ATOM 758 O O . GLN A 1 99 ? -9.453 13.016 -3.818 1 88.38 99 GLN A O 1
ATOM 763 N N . PHE A 1 100 ? -7.371 13.562 -4.16 1 90.44 100 PHE A N 1
ATOM 764 C CA . PHE A 1 100 ? -6.859 12.57 -3.223 1 90.44 100 PHE A CA 1
ATOM 765 C C . PHE A 1 100 ? -7.379 12.836 -1.814 1 90.44 100 PHE A C 1
ATOM 767 O O . PHE A 1 100 ? -7.863 11.922 -1.141 1 90.44 100 PHE A O 1
ATOM 774 N N . ASN A 1 101 ? -7.254 14.023 -1.447 1 93.31 101 ASN A N 1
ATOM 775 C CA . ASN A 1 101 ? -7.703 14.391 -0.106 1 93.31 101 ASN A CA 1
ATOM 776 C C . ASN A 1 101 ? -9.195 14.125 0.079 1 93.31 101 ASN A C 1
ATOM 778 O O . ASN A 1 101 ? -9.625 13.68 1.146 1 93.31 101 ASN A O 1
ATOM 782 N N . GLU A 1 102 ? -9.922 14.43 -0.881 1 90.81 102 GLU A N 1
ATOM 783 C CA . GLU A 1 102 ? -11.352 14.164 -0.833 1 90.81 102 GLU A CA 1
ATOM 784 C C . GLU A 1 102 ? -11.633 12.672 -0.669 1 90.81 102 GLU A C 1
ATOM 786 O O . GLU A 1 102 ? -12.492 12.273 0.12 1 90.81 102 GLU A O 1
ATOM 791 N N . THR A 1 103 ? -10.961 11.875 -1.461 1 87.94 103 THR A N 1
ATOM 792 C CA . THR A 1 103 ? -11.125 10.43 -1.384 1 87.94 103 THR A CA 1
ATOM 793 C C . THR A 1 103 ? -10.797 9.922 0.018 1 87.94 103 THR A C 1
ATOM 795 O O . THR A 1 103 ? -11.562 9.141 0.595 1 87.94 103 THR A O 1
ATOM 798 N N . VAL A 1 104 ? -9.703 10.375 0.615 1 88.81 104 VAL A N 1
AT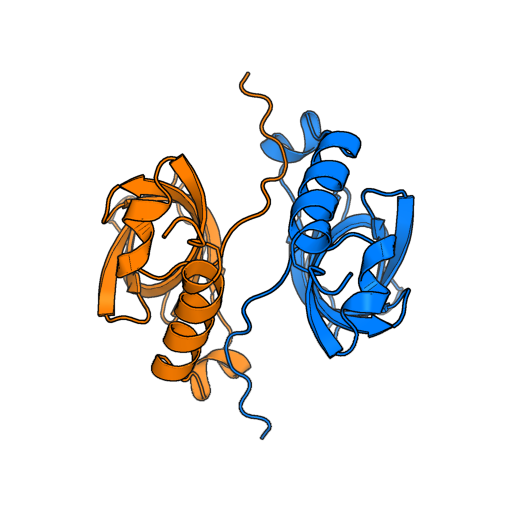OM 799 C CA . VAL A 1 104 ? -9.289 9.984 1.958 1 88.81 104 VAL A CA 1
ATOM 800 C C . VAL A 1 104 ? -10.344 10.414 2.973 1 88.81 104 VAL A C 1
ATOM 802 O O . VAL A 1 104 ? -10.703 9.648 3.865 1 88.81 104 VAL A O 1
ATOM 805 N N . SER A 1 105 ? -10.852 11.578 2.787 1 88.06 105 SER A N 1
ATOM 806 C CA . SER A 1 105 ? -11.883 12.086 3.686 1 88.06 105 SER A CA 1
ATOM 807 C C . SER A 1 105 ? -13.148 11.242 3.604 1 88.06 105 SER A C 1
ATOM 809 O O . SER A 1 105 ? -13.805 10.992 4.617 1 88.06 105 SER A O 1
ATOM 811 N N . LEU A 1 106 ? -13.516 10.859 2.457 1 83.12 106 LEU A N 1
ATOM 812 C CA . LEU A 1 106 ? -14.711 10.055 2.238 1 83.12 106 LEU A CA 1
ATOM 813 C C . LEU A 1 106 ? -14.578 8.695 2.92 1 83.12 106 LEU A C 1
ATOM 815 O O . LEU A 1 106 ? -15.539 8.195 3.506 1 83.12 106 LEU A O 1
ATOM 819 N N . ILE A 1 107 ? -13.484 8.117 2.871 1 78.5 107 ILE A N 1
ATOM 820 C CA . ILE A 1 107 ? -13.234 6.809 3.475 1 78.5 107 ILE A CA 1
ATOM 821 C C . ILE A 1 107 ? -13.438 6.895 4.984 1 78.5 107 ILE A C 1
ATOM 823 O O . ILE A 1 107 ? -14.047 6.004 5.59 1 78.5 107 ILE A O 1
ATOM 827 N N . TYR A 1 108 ? -13.055 7.918 5.648 1 76.75 108 TYR A N 1
ATOM 828 C CA . TYR A 1 108 ? -13.055 7.945 7.105 1 76.75 108 TYR A CA 1
ATOM 829 C C . TYR A 1 108 ? -14.211 8.773 7.637 1 76.75 108 TYR A C 1
ATOM 831 O O . TYR A 1 108 ? -14.5 8.758 8.836 1 76.75 108 TYR A O 1
ATOM 839 N N . SER A 1 109 ? -14.805 9.602 6.824 1 67.5 109 SER A N 1
ATOM 840 C CA . SER A 1 109 ? -16.031 10.266 7.254 1 67.5 109 SER A CA 1
ATOM 841 C C . SER A 1 109 ? -17.172 9.266 7.402 1 67.5 109 SER A C 1
ATOM 843 O O . SER A 1 109 ? -18.047 9.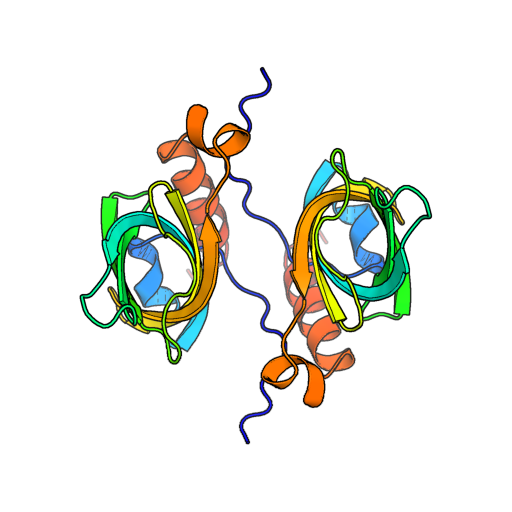43 8.266 1 67.5 109 SER A O 1
ATOM 845 N N . LEU A 1 110 ? -17.281 8.352 6.602 1 57.16 110 LEU A N 1
ATOM 846 C CA . LEU A 1 110 ? -18.359 7.363 6.652 1 57.16 110 LEU A CA 1
ATOM 847 C C . LEU A 1 110 ? -18.188 6.438 7.848 1 57.16 110 LEU A C 1
ATOM 849 O O . LEU A 1 110 ? -19.172 5.906 8.367 1 57.16 110 LEU A O 1
ATOM 853 N N . SER A 1 111 ? -17.109 6.012 8.164 1 52.56 111 SER A N 1
ATOM 854 C CA . SER A 1 111 ? -16.922 5.066 9.258 1 52.56 111 SER A CA 1
ATOM 855 C C . SER A 1 111 ? -17.344 5.668 10.594 1 52.56 111 SER A C 1
ATOM 857 O O . SER A 1 111 ? -17.406 4.965 11.602 1 52.56 111 SER A O 1
ATOM 859 N N . ASN A 1 112 ? -17.281 6.957 10.797 1 44.47 112 ASN A N 1
ATOM 860 C CA . ASN A 1 112 ? -17.797 7.5 12.039 1 44.47 112 ASN A CA 1
ATOM 861 C C . ASN A 1 112 ? -19.328 7.629 12 1 44.47 112 ASN A C 1
ATOM 863 O O . ASN A 1 112 ? -19.859 8.688 11.656 1 44.47 112 ASN A O 1
ATOM 867 N N . PRO A 1 113 ? -20.016 6.504 11.867 1 39.69 113 PRO A N 1
ATOM 868 C CA . PRO A 1 113 ? -21.469 6.625 12.055 1 39.69 113 PRO A CA 1
ATOM 869 C C . PRO A 1 113 ? -21.828 7.203 13.422 1 39.69 113 PRO A C 1
ATOM 871 O O . PRO A 1 113 ? -23.016 7.293 13.758 1 39.69 113 PRO A O 1
ATOM 874 N N . LEU A 1 114 ? -21.031 7.031 14.391 1 31.09 114 LEU A N 1
ATOM 875 C CA . LEU A 1 114 ? -21.547 7.375 15.719 1 31.09 114 LEU A CA 1
ATOM 876 C C . LEU A 1 114 ? -21.812 8.875 15.82 1 31.09 114 LEU A C 1
ATOM 878 O O . LEU A 1 114 ? -20.891 9.656 16.062 1 31.09 114 LEU A O 1
ATOM 882 N N . LYS A 1 115 ? -22.609 9.445 14.914 1 29.3 115 LYS A N 1
ATOM 883 C CA . LYS A 1 115 ? -23.406 10.516 15.508 1 29.3 115 LYS A CA 1
ATOM 884 C C . LYS A 1 115 ? -24.594 9.953 16.297 1 29.3 115 LYS A C 1
ATOM 886 O O . LYS A 1 115 ? -25.281 9.047 15.828 1 29.3 115 LYS A O 1
ATOM 891 N N . MET B 1 1 ? -5.312 11.305 -21.844 1 32.72 1 MET B N 1
ATOM 892 C CA . MET B 1 1 ? -4.441 10.57 -20.922 1 32.72 1 MET B CA 1
ATOM 893 C C . MET B 1 1 ? -5.125 10.359 -19.578 1 32.72 1 MET B C 1
ATOM 895 O O . MET B 1 1 ? -5.797 11.258 -19.062 1 32.72 1 MET B O 1
ATOM 899 N N . GLU B 1 2 ? -5.617 9.227 -19.406 1 42.88 2 GLU B N 1
ATOM 900 C CA . GLU B 1 2 ? -6.461 9.008 -18.234 1 42.88 2 GLU B CA 1
ATOM 901 C C . GLU B 1 2 ? -5.789 9.523 -16.953 1 42.88 2 GLU B C 1
ATOM 903 O O . GLU B 1 2 ? -4.586 9.336 -16.766 1 42.88 2 GLU B O 1
ATOM 908 N N . SER B 1 3 ? -6.148 10.617 -16.516 1 47.53 3 SER B N 1
ATOM 909 C CA . SER B 1 3 ? -5.645 11.273 -15.312 1 47.53 3 SER B CA 1
ATOM 910 C C . SER B 1 3 ? -5.289 10.25 -14.234 1 47.53 3 SER B C 1
ATOM 912 O O . SER B 1 3 ? -6.16 9.523 -13.742 1 47.53 3 SER B O 1
ATOM 914 N N . VAL B 1 4 ? -4.113 9.625 -14.422 1 55.69 4 VAL B N 1
ATOM 915 C CA . VAL B 1 4 ? -3.705 8.617 -13.445 1 55.69 4 VAL B CA 1
ATOM 916 C C . VAL B 1 4 ? -3.527 9.266 -12.078 1 55.69 4 VAL B C 1
ATOM 918 O O . VAL B 1 4 ? -2.781 10.234 -11.938 1 55.69 4 VAL B O 1
ATOM 921 N N . THR B 1 5 ? -4.582 9.32 -11.281 1 66.38 5 THR B N 1
ATOM 922 C CA . THR B 1 5 ? -4.539 9.812 -9.906 1 66.38 5 THR B CA 1
ATOM 923 C C . THR B 1 5 ? -3.992 8.742 -8.969 1 66.38 5 THR B C 1
ATOM 925 O O . THR B 1 5 ? -3.949 7.559 -9.32 1 66.38 5 THR B O 1
ATOM 928 N N . ILE B 1 6 ? -3.188 9.18 -7.961 1 74.75 6 ILE B N 1
ATOM 929 C CA . ILE B 1 6 ? -2.758 8.242 -6.93 1 74.75 6 ILE B CA 1
ATOM 930 C C . ILE B 1 6 ? -3.979 7.566 -6.309 1 74.75 6 ILE B C 1
ATOM 932 O O . ILE B 1 6 ? -4.789 8.219 -5.648 1 74.75 6 ILE B O 1
ATOM 936 N N . PRO B 1 7 ? -4.164 6.297 -6.773 1 76.94 7 PRO B N 1
ATOM 937 C CA . PRO B 1 7 ? -5.355 5.633 -6.238 1 76.94 7 PRO B CA 1
ATOM 938 C C . PRO B 1 7 ? -5.184 5.191 -4.785 1 76.94 7 PRO B C 1
ATOM 940 O O . PRO B 1 7 ? -4.062 4.918 -4.352 1 76.94 7 PRO B O 1
ATOM 943 N N . THR B 1 8 ? -6.285 5.332 -3.994 1 89.12 8 THR B N 1
ATOM 944 C CA . THR B 1 8 ? -6.316 4.672 -2.695 1 89.12 8 THR B CA 1
ATOM 945 C C . THR B 1 8 ? -6.625 3.184 -2.855 1 89.12 8 THR B C 1
ATOM 947 O O . THR B 1 8 ? -7.762 2.809 -3.154 1 89.12 8 THR B O 1
ATOM 950 N N . ARG B 1 9 ? -5.648 2.391 -2.691 1 93 9 ARG B N 1
ATOM 951 C CA . ARG B 1 9 ? -5.789 0.958 -2.93 1 93 9 ARG B CA 1
ATOM 952 C C . ARG B 1 9 ? -6.465 0.268 -1.751 1 93 9 ARG B C 1
ATOM 954 O O . ARG B 1 9 ? -6.199 0.602 -0.594 1 93 9 ARG B O 1
ATOM 961 N N . ALA B 1 10 ? -7.301 -0.748 -2.131 1 91.81 10 ALA B N 1
ATOM 962 C CA . ALA B 1 10 ? -7.91 -1.608 -1.12 1 91.81 10 ALA B CA 1
ATOM 963 C C . ALA B 1 10 ? -7.129 -2.912 -0.969 1 91.81 10 ALA B C 1
ATOM 965 O O . ALA B 1 10 ? -6.711 -3.512 -1.962 1 91.81 10 ALA B O 1
ATOM 966 N N . PHE B 1 11 ? -6.902 -3.258 0.298 1 93.94 11 PHE B N 1
ATOM 967 C CA . PHE B 1 11 ? -6.379 -4.602 0.515 1 93.94 11 PHE B CA 1
ATOM 968 C C . PHE B 1 11 ? -7.434 -5.652 0.19 1 93.94 11 PHE B C 1
ATOM 970 O O . PHE B 1 11 ? -8.555 -5.59 0.697 1 93.94 11 PHE B O 1
ATOM 977 N N . VAL B 1 12 ? -7.051 -6.602 -0.682 1 95.06 12 VAL B N 1
ATOM 978 C CA . VAL B 1 12 ? -7.996 -7.66 -1.015 1 95.06 12 VAL B CA 1
ATOM 979 C C . VAL B 1 12 ? -7.285 -9.008 -1.006 1 95.06 12 VAL B C 1
ATOM 981 O O . VAL B 1 12 ? -6.055 -9.07 -1.042 1 95.06 12 VAL B O 1
ATOM 9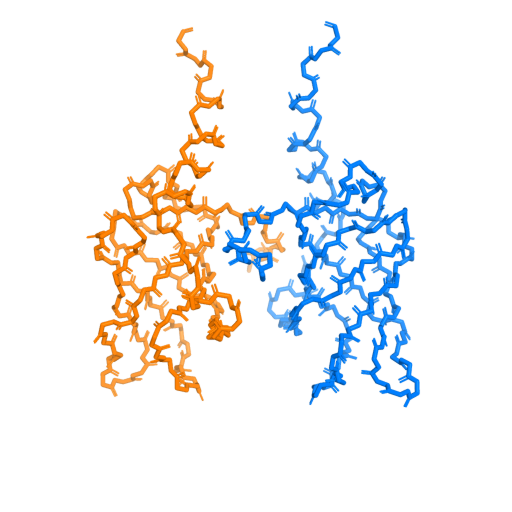84 N N . ASN B 1 13 ? -8.031 -10.078 -0.808 1 95.56 13 ASN B N 1
ATOM 985 C CA . ASN B 1 13 ? -7.543 -11.422 -1.111 1 95.56 13 ASN B CA 1
ATOM 986 C C . ASN B 1 13 ? -8.141 -11.953 -2.406 1 95.56 13 ASN B C 1
ATOM 988 O O . ASN B 1 13 ? -8.875 -11.242 -3.096 1 95.56 13 ASN B O 1
ATOM 992 N N . GLY B 1 14 ? -7.742 -13.156 -2.807 1 96.38 14 GLY B N 1
ATOM 993 C CA . GLY B 1 14 ? -8.156 -13.695 -4.094 1 96.38 14 GLY B CA 1
ATOM 994 C C . GLY B 1 14 ? -9.656 -13.805 -4.238 1 96.38 14 GLY B C 1
ATOM 995 O O . GLY B 1 14 ? -10.211 -13.477 -5.293 1 96.38 14 GLY B O 1
ATOM 996 N N . SER B 1 15 ? -10.375 -14.188 -3.23 1 94.62 15 SER B N 1
ATOM 997 C CA . SER B 1 15 ? -11.812 -14.43 -3.291 1 94.62 15 SER B CA 1
ATOM 998 C C . SER B 1 15 ? -12.578 -13.117 -3.451 1 94.62 15 SER B C 1
ATOM 1000 O O . SER B 1 15 ? -13.688 -13.109 -3.996 1 94.62 15 SER B O 1
ATOM 1002 N N . PHE B 1 16 ? -12 -12 -3.008 1 93.38 16 PHE B N 1
ATOM 1003 C CA . PHE B 1 16 ? -12.688 -10.719 -3.051 1 93.38 16 PHE B CA 1
ATOM 1004 C C . PHE B 1 16 ? -12.297 -9.938 -4.301 1 93.38 16 PHE B C 1
ATOM 1006 O O . PHE B 1 16 ? -12.891 -8.906 -4.605 1 93.38 16 PHE B O 1
ATOM 1013 N N . LEU B 1 17 ? -11.359 -10.445 -4.984 1 94.88 17 LEU B N 1
ATOM 1014 C CA . LEU B 1 17 ? -10.805 -9.703 -6.113 1 94.88 17 LEU B CA 1
ATOM 1015 C C . LEU B 1 17 ? -11.891 -9.328 -7.109 1 94.88 17 LEU B C 1
ATOM 1017 O O . LEU B 1 17 ? -11.914 -8.211 -7.625 1 94.88 17 LEU B O 1
ATOM 1021 N N . GLN B 1 18 ? -12.781 -10.219 -7.371 1 93.75 18 GLN B N 1
ATOM 1022 C CA . GLN B 1 18 ? -13.828 -10 -8.367 1 93.75 18 GLN B CA 1
ATOM 1023 C C . GLN B 1 18 ? -14.734 -8.844 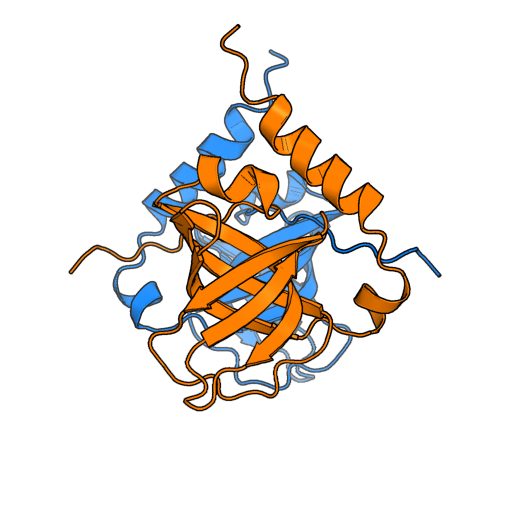-7.973 1 93.75 18 GLN B C 1
ATOM 1025 O O . GLN B 1 18 ? -15.297 -8.164 -8.836 1 93.75 18 GLN B O 1
ATOM 1030 N N . LYS B 1 19 ? -14.891 -8.57 -6.703 1 92.94 19 LYS B N 1
ATOM 1031 C CA . LYS B 1 19 ? -15.727 -7.473 -6.215 1 92.94 19 LYS B CA 1
ATOM 1032 C C . LYS B 1 19 ? -15.062 -6.121 -6.461 1 92.94 19 LYS B C 1
ATOM 1034 O O . LYS B 1 19 ? -15.703 -5.074 -6.312 1 92.94 19 LYS B O 1
ATOM 1039 N N . PHE B 1 20 ? -13.883 -6.215 -6.898 1 94.56 20 PHE B N 1
ATOM 1040 C CA . PHE B 1 20 ? -13.125 -4.977 -7.055 1 94.56 20 PHE B CA 1
ATOM 1041 C C . PHE B 1 20 ? -12.68 -4.793 -8.5 1 94.56 20 PHE B C 1
ATOM 1043 O O . PHE B 1 20 ? -11.664 -4.141 -8.766 1 9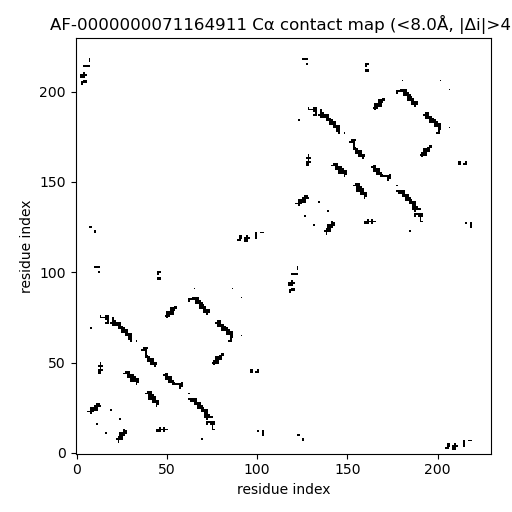4.56 20 PHE B O 1
ATOM 1050 N N . THR B 1 21 ? -13.367 -5.41 -9.352 1 96 21 THR B N 1
ATOM 1051 C CA . THR B 1 21 ? -13.031 -5.281 -10.766 1 96 21 THR B CA 1
ATOM 1052 C C . THR B 1 21 ? -12.945 -3.812 -11.172 1 96 21 THR B C 1
ATOM 1054 O O . THR B 1 21 ? -13.828 -3.016 -10.844 1 96 21 THR B O 1
ATOM 1057 N N . ASN B 1 22 ? -11.828 -3.469 -11.781 1 95.81 22 ASN B N 1
ATOM 1058 C CA . ASN B 1 22 ? -11.5 -2.139 -12.281 1 95.81 22 ASN B CA 1
ATOM 1059 C C . ASN B 1 22 ? -11.266 -1.151 -11.148 1 95.81 22 ASN B C 1
ATOM 1061 O O . ASN B 1 22 ? -11.5 0.048 -11.305 1 95.81 22 ASN B O 1
ATOM 1065 N N . LYS B 1 23 ? -11.016 -1.602 -10 1 92.62 23 LYS B N 1
ATOM 1066 C CA . LYS B 1 23 ? -10.617 -0.782 -8.859 1 92.62 23 LYS B CA 1
ATOM 1067 C C . LYS B 1 23 ? -9.172 -1.055 -8.461 1 92.62 23 LYS B C 1
ATOM 1069 O O . LYS B 1 23 ? -8.664 -2.158 -8.664 1 92.62 23 LYS B O 1
ATOM 1074 N N . PRO B 1 24 ? -8.43 -0.037 -7.938 1 94.12 24 PRO B N 1
ATOM 1075 C CA . PRO B 1 24 ? -7.062 -0.249 -7.461 1 94.12 24 PRO B CA 1
ATOM 1076 C C . PRO B 1 24 ? -7.004 -1.125 -6.211 1 94.12 24 PRO B C 1
ATOM 1078 O O . PRO B 1 24 ? -7.781 -0.923 -5.273 1 94.12 24 PRO B O 1
ATOM 1081 N N . VAL B 1 25 ? -6.074 -2.133 -6.203 1 95.81 25 VAL B N 1
ATOM 1082 C CA . VAL B 1 25 ? -6.047 -3.082 -5.098 1 95.81 25 VAL B CA 1
ATOM 1083 C C . VAL B 1 25 ? -4.602 -3.316 -4.656 1 95.81 25 VAL B C 1
ATOM 1085 O O . VAL B 1 25 ? -3.666 -3.074 -5.422 1 95.81 25 VAL B O 1
ATOM 1088 N N . THR B 1 26 ? -4.41 -3.654 -3.445 1 95.62 26 THR B N 1
ATOM 1089 C CA . THR B 1 26 ? -3.209 -4.266 -2.891 1 95.62 26 THR B CA 1
ATOM 1090 C C . THR B 1 26 ? -3.439 -5.75 -2.607 1 95.62 26 THR B C 1
ATOM 1092 O O . THR B 1 26 ? -4.414 -6.117 -1.948 1 95.62 26 THR B O 1
ATOM 1095 N N . LEU B 1 27 ? -2.588 -6.586 -3.119 1 96.69 27 LEU B N 1
ATOM 1096 C CA . LEU B 1 27 ? -2.697 -8.031 -2.967 1 96.69 27 LEU B CA 1
ATOM 1097 C C . LEU B 1 27 ? -1.423 -8.617 -2.363 1 96.69 27 LEU B C 1
ATOM 1099 O O . LEU B 1 27 ? -0.317 -8.242 -2.758 1 96.69 27 LEU B O 1
ATOM 1103 N N . ILE B 1 28 ? -1.613 -9.469 -1.405 1 96.38 28 ILE B N 1
ATOM 1104 C CA . ILE B 1 28 ? -0.505 -10.227 -0.833 1 96.38 28 ILE B CA 1
ATOM 1105 C C . ILE B 1 28 ? -0.551 -11.672 -1.336 1 96.38 28 ILE B C 1
ATOM 1107 O O . ILE B 1 28 ? -1.614 -12.297 -1.355 1 96.38 28 ILE B O 1
ATOM 1111 N N . GLY B 1 29 ? 0.548 -12.18 -1.787 1 96.88 29 GLY B N 1
ATOM 1112 C CA . GLY B 1 29 ? 0.569 -13.555 -2.258 1 96.88 29 GLY B CA 1
ATOM 1113 C C . GLY B 1 29 ? 1.956 -14.172 -2.246 1 96.88 29 GLY B C 1
ATOM 1114 O O . GLY B 1 29 ? 2.957 -13.453 -2.207 1 96.88 29 GLY B O 1
ATOM 1115 N N . ASN B 1 30 ? 2.002 -15.477 -2.23 1 97.12 30 ASN B N 1
ATOM 1116 C CA . ASN B 1 30 ? 3.225 -16.25 -2.4 1 97.12 30 ASN B CA 1
ATOM 1117 C C . ASN B 1 30 ? 3.479 -16.594 -3.865 1 97.12 30 ASN B C 1
ATOM 1119 O O . ASN B 1 30 ? 2.602 -17.125 -4.543 1 97.12 30 ASN B O 1
ATOM 1123 N N . VAL B 1 31 ? 4.676 -16.297 -4.27 1 98.06 31 VAL B N 1
ATOM 1124 C CA . VAL B 1 31 ? 4.996 -16.406 -5.688 1 98.06 31 VAL B CA 1
ATOM 1125 C C . VAL B 1 31 ? 5.094 -17.891 -6.074 1 98.06 31 VAL B C 1
ATOM 1127 O O . VAL B 1 31 ? 5.785 -18.656 -5.414 1 98.06 31 VAL B O 1
ATOM 1130 N N . LEU B 1 32 ? 4.348 -18.25 -7.086 1 98.38 32 LEU B N 1
ATOM 1131 C CA . LEU B 1 32 ? 4.43 -19.594 -7.645 1 98.38 32 LEU B CA 1
ATOM 1132 C C . LEU B 1 32 ? 5.348 -19.625 -8.859 1 98.38 32 LEU B C 1
ATOM 1134 O O . LEU B 1 32 ? 6.148 -20.547 -9.016 1 98.38 32 LEU B O 1
ATOM 1138 N N . LYS B 1 33 ? 5.176 -18.562 -9.688 1 97.19 33 LYS B N 1
ATOM 1139 C CA . LYS B 1 33 ? 5.945 -18.562 -10.922 1 97.19 33 LYS B CA 1
ATOM 1140 C C . LYS B 1 33 ? 6.02 -17.156 -11.523 1 97.19 33 LYS B C 1
ATOM 1142 O O . LYS B 1 33 ? 5.027 -16.422 -11.523 1 97.19 33 LYS B O 1
ATOM 1147 N N . VAL B 1 34 ? 7.223 -16.891 -12 1 97.25 34 VAL B N 1
ATOM 1148 C CA . VAL B 1 34 ? 7.391 -15.719 -12.867 1 97.25 34 VAL B CA 1
ATOM 1149 C C . VAL B 1 34 ? 7.527 -16.172 -14.32 1 97.25 34 VAL B C 1
ATOM 1151 O O . VAL B 1 34 ? 8.266 -17.109 -14.617 1 97.25 34 VAL B O 1
ATOM 1154 N N . SER B 1 35 ? 6.809 -15.484 -15.164 1 97.19 35 SER B N 1
ATOM 1155 C CA . SER B 1 35 ? 6.797 -15.883 -16.562 1 97.19 35 SER B CA 1
ATOM 1156 C C . SER B 1 35 ? 8.18 -15.734 -17.188 1 97.19 35 SER B C 1
ATOM 1158 O O . SER B 1 35 ? 9.023 -14.992 -16.688 1 97.19 35 SER B O 1
ATOM 1160 N N . SER B 1 36 ? 8.336 -16.406 -18.266 1 95.69 36 SER B N 1
ATOM 1161 C CA . SER B 1 36 ? 9.641 -16.438 -18.906 1 95.69 36 SER B CA 1
ATOM 1162 C C . SER B 1 36 ? 10.039 -15.055 -19.422 1 95.69 36 SER B C 1
ATOM 1164 O O . SER B 1 36 ? 11.219 -14.727 -19.484 1 95.69 36 SER B O 1
ATOM 1166 N N . ASP B 1 37 ? 9.062 -14.25 -19.797 1 95.25 37 ASP B N 1
ATOM 1167 C CA . ASP B 1 37 ? 9.367 -12.906 -20.281 1 95.25 37 ASP B CA 1
ATOM 1168 C C . ASP B 1 37 ? 9.406 -11.898 -19.141 1 95.25 37 ASP B C 1
ATOM 1170 O O . ASP B 1 37 ? 9.547 -10.695 -19.375 1 95.25 37 ASP B O 1
ATOM 1174 N N . SER B 1 38 ? 9.188 -12.383 -17.938 1 95.69 38 SER B N 1
ATOM 1175 C CA . SER B 1 38 ? 9.266 -11.609 -16.703 1 95.69 38 SER B CA 1
ATOM 1176 C C . SER B 1 38 ? 8.195 -10.523 -16.656 1 95.69 38 SER B C 1
ATOM 1178 O O . SER B 1 38 ? 8.383 -9.484 -16.016 1 95.69 38 SER B O 1
ATOM 1180 N N . LYS B 1 39 ? 7.098 -10.734 -17.344 1 97.06 39 LYS B N 1
ATOM 1181 C CA . LYS B 1 39 ? 6.066 -9.703 -17.359 1 97.06 39 LYS B CA 1
ATOM 1182 C C . LYS B 1 39 ? 4.824 -10.148 -16.578 1 97.06 39 LYS B C 1
ATOM 1184 O O . LYS B 1 39 ? 3.826 -9.43 -16.531 1 97.06 39 LYS B O 1
ATOM 1189 N N . SER B 1 40 ? 4.918 -11.328 -16.062 1 97.81 40 SER B N 1
ATOM 1190 C CA . SER B 1 40 ? 3.795 -11.812 -15.266 1 97.81 40 SER B CA 1
ATOM 1191 C C . SER B 1 40 ? 4.273 -12.641 -14.078 1 97.81 40 SER B C 1
ATOM 1193 O O . SER B 1 40 ? 5.297 -13.32 -14.156 1 97.81 40 SER B O 1
ATOM 1195 N N . VAL B 1 41 ? 3.543 -12.539 -13.047 1 98.12 41 VAL B N 1
ATOM 1196 C CA . VAL B 1 41 ? 3.795 -13.383 -11.883 1 98.12 41 VAL B CA 1
ATOM 1197 C C . VAL B 1 41 ? 2.5 -14.078 -11.461 1 98.12 41 VAL B C 1
ATOM 1199 O O . VAL B 1 41 ? 1.437 -13.453 -11.43 1 98.12 41 VAL B O 1
ATOM 1202 N N . THR B 1 42 ? 2.574 -15.367 -11.336 1 98.62 42 THR B N 1
ATOM 1203 C CA . THR B 1 42 ? 1.495 -16.156 -10.742 1 98.62 42 THR B CA 1
ATOM 1204 C C . THR B 1 42 ? 1.763 -16.406 -9.258 1 98.62 42 THR B C 1
ATOM 1206 O O . THR B 1 42 ? 2.852 -16.844 -8.891 1 98.62 42 THR B O 1
ATOM 1209 N N . MET B 1 43 ? 0.771 -16.094 -8.445 1 98.38 43 MET B N 1
ATOM 1210 C CA . MET B 1 43 ? 0.972 -16.219 -7.004 1 98.38 43 MET B CA 1
ATOM 1211 C C . MET B 1 43 ? -0.244 -16.859 -6.336 1 98.38 43 MET B C 1
ATOM 1213 O O . MET B 1 43 ? -1.344 -16.828 -6.891 1 98.38 43 MET B O 1
ATOM 1217 N N . GLN B 1 44 ? -0.057 -17.469 -5.203 1 98.44 44 GLN B N 1
ATOM 1218 C CA . GLN B 1 44 ? -1.119 -17.938 -4.32 1 98.44 44 GLN B CA 1
ATOM 1219 C C . GLN B 1 44 ? -1.412 -16.922 -3.223 1 98.44 44 GLN B C 1
ATOM 1221 O O . GLN B 1 44 ? -0.532 -16.594 -2.428 1 98.44 44 GLN B O 1
ATOM 1226 N N . THR B 1 45 ? -2.678 -16.438 -3.246 1 97.62 45 THR B N 1
ATOM 1227 C CA . THR B 1 45 ? -3.049 -15.398 -2.285 1 97.62 45 THR B CA 1
ATOM 1228 C C . THR B 1 45 ? -3.27 -16 -0.901 1 97.62 45 THR B C 1
ATOM 1230 O O . THR B 1 45 ? -3.154 -17.219 -0.723 1 97.62 45 THR B O 1
ATOM 1233 N N . THR B 1 46 ? -3.51 -15.234 0.094 1 96.06 46 THR B N 1
ATOM 1234 C CA . THR B 1 46 ? -3.572 -15.625 1.497 1 96.06 46 THR B CA 1
ATOM 1235 C C . THR B 1 46 ? -4.754 -16.562 1.746 1 96.06 46 THR B C 1
ATOM 1237 O O . THR B 1 46 ? -4.789 -17.266 2.754 1 96.06 46 THR B O 1
ATOM 1240 N N . ASP B 1 47 ? -5.73 -16.578 0.921 1 96.5 47 ASP B N 1
ATOM 1241 C CA . ASP B 1 47 ? -6.879 -17.469 1.022 1 96.5 47 ASP B CA 1
ATOM 1242 C C . ASP B 1 47 ? -6.758 -18.625 0.03 1 96.5 47 ASP B C 1
ATOM 1244 O O . ASP B 1 47 ? -7.766 -19.219 -0.372 1 96.5 47 ASP B O 1
ATOM 1248 N N . ASP B 1 48 ? -5.543 -18.766 -0.463 1 97.75 48 ASP B N 1
ATOM 1249 C CA . ASP B 1 48 ? -5.133 -19.938 -1.231 1 97.75 48 ASP B CA 1
ATOM 1250 C C . ASP B 1 48 ? -5.723 -19.906 -2.641 1 97.75 48 ASP B C 1
ATOM 1252 O O . ASP B 1 48 ? -5.855 -20.938 -3.287 1 97.75 48 ASP B O 1
ATOM 1256 N N . GLN B 1 49 ? -6.16 -18.75 -3.086 1 97.94 49 GLN B N 1
ATOM 1257 C CA . GLN B 1 49 ? -6.52 -18.562 -4.488 1 97.94 49 GLN B CA 1
ATOM 1258 C C . GLN B 1 49 ? -5.285 -18.266 -5.336 1 97.94 49 GLN B C 1
ATOM 1260 O O . GLN B 1 49 ? -4.273 -17.781 -4.824 1 97.94 49 GLN B O 1
ATOM 1265 N N . VAL B 1 50 ? -5.367 -18.656 -6.594 1 98.56 50 VAL B N 1
ATOM 1266 C CA . VAL B 1 50 ? -4.273 -18.391 -7.523 1 98.56 50 VAL B CA 1
ATOM 1267 C C . VAL B 1 50 ? -4.617 -17.188 -8.398 1 98.56 50 VAL B C 1
ATOM 1269 O O . VAL B 1 50 ? -5.684 -17.141 -9.008 1 98.56 50 VAL B O 1
ATOM 1272 N N . VAL B 1 51 ? -3.791 -16.219 -8.375 1 98.5 51 VAL B N 1
ATOM 1273 C CA . VAL B 1 51 ? -3.988 -14.977 -9.117 1 98.5 51 VAL B CA 1
ATOM 1274 C C . VAL B 1 51 ? -2.764 -14.695 -9.984 1 98.5 51 VAL B C 1
ATOM 1276 O O . VAL B 1 51 ? -1.63 -14.945 -9.57 1 98.5 51 VAL B O 1
ATOM 1279 N N . THR B 1 52 ? -3.016 -14.219 -11.148 1 98.69 52 THR B N 1
ATOM 1280 C CA . THR B 1 52 ? -1.948 -13.789 -12.047 1 98.69 52 THR B CA 1
ATOM 1281 C C . THR B 1 52 ? -1.903 -12.273 -12.141 1 98.69 52 THR B C 1
ATOM 1283 O O . THR B 1 52 ? -2.934 -11.625 -12.359 1 98.69 52 THR B O 1
ATOM 1286 N N . VAL B 1 53 ? -0.722 -11.719 -12.016 1 98.5 53 VAL B N 1
ATOM 1287 C CA . VAL B 1 53 ? -0.516 -10.281 -12.133 1 98.5 53 VAL B CA 1
ATOM 1288 C C . VAL B 1 53 ? 0.322 -9.984 -13.375 1 98.5 53 VAL B C 1
ATOM 1290 O O . VAL B 1 53 ? 1.423 -10.516 -13.531 1 98.5 53 VAL B O 1
ATOM 1293 N N . ASN B 1 54 ? -0.202 -9.141 -14.211 1 98.38 54 ASN B N 1
ATOM 1294 C CA . ASN B 1 54 ? 0.477 -8.75 -15.445 1 98.38 54 ASN B CA 1
ATOM 1295 C C . ASN B 1 54 ? 1.053 -7.34 -15.352 1 98.38 54 ASN B C 1
ATOM 1297 O O . ASN B 1 54 ? 0.355 -6.406 -14.945 1 98.38 54 ASN B O 1
ATOM 1301 N N . PHE B 1 55 ? 2.332 -7.203 -15.82 1 96.31 55 PHE B N 1
ATOM 1302 C CA . PHE B 1 55 ? 3.01 -5.91 -15.773 1 96.31 55 PHE B CA 1
ATOM 1303 C C . PHE B 1 55 ? 3.324 -5.418 -17.188 1 96.31 55 PHE B C 1
ATOM 1305 O O . PHE B 1 55 ? 3.539 -6.219 -18.094 1 96.31 55 PHE B O 1
ATOM 1312 N N . HIS B 1 56 ? 3.318 -4.125 -17.25 1 93.75 56 HIS B N 1
ATOM 1313 C CA . HIS B 1 56 ? 3.652 -3.518 -18.531 1 93.75 56 HIS B CA 1
ATOM 1314 C C . HIS B 1 56 ? 5.148 -3.596 -18.812 1 93.75 56 HIS B C 1
ATOM 1316 O O . HIS B 1 56 ? 5.566 -3.756 -19.953 1 93.75 56 HIS B O 1
ATOM 1322 N N . GLU B 1 57 ? 5.922 -3.482 -17.734 1 93.12 57 GLU B N 1
ATOM 1323 C CA . GLU B 1 57 ? 7.375 -3.586 -17.812 1 93.12 57 GLU B CA 1
ATOM 1324 C C . GLU B 1 57 ? 7.875 -4.859 -17.141 1 93.12 57 GLU B C 1
ATOM 1326 O O . GLU B 1 57 ? 7.242 -5.371 -16.219 1 93.12 57 GLU B O 1
ATOM 1331 N N . PRO B 1 58 ? 9.031 -5.285 -17.641 1 94.75 58 PRO B N 1
ATOM 1332 C CA . PRO B 1 58 ? 9.57 -6.496 -17.016 1 94.75 58 PRO B CA 1
ATOM 1333 C C . PRO B 1 58 ? 9.828 -6.324 -15.523 1 94.75 58 PRO B C 1
ATOM 1335 O O . PRO B 1 58 ? 10.242 -5.25 -15.086 1 94.75 58 PRO B O 1
ATOM 1338 N N . ILE B 1 59 ? 9.594 -7.348 -14.844 1 92.94 59 ILE B N 1
ATOM 1339 C CA . ILE B 1 59 ? 9.898 -7.402 -13.414 1 92.94 59 ILE B CA 1
ATOM 1340 C C . ILE B 1 59 ? 11.414 -7.375 -13.219 1 92.94 59 ILE B C 1
ATOM 1342 O O . ILE B 1 59 ? 12.141 -8.211 -13.773 1 92.94 59 ILE B O 1
ATOM 1346 N N . ASP B 1 60 ? 11.914 -6.344 -12.57 1 84.06 60 ASP B N 1
ATOM 1347 C CA . ASP B 1 60 ? 13.352 -6.105 -12.477 1 84.06 60 ASP B CA 1
ATOM 1348 C C . ASP B 1 60 ? 13.93 -6.711 -11.195 1 84.06 60 ASP B C 1
ATOM 1350 O O . ASP B 1 60 ? 15.133 -6.629 -10.953 1 84.06 60 ASP B O 1
ATOM 1354 N N . SER B 1 61 ? 13.195 -7.219 -10.375 1 76.5 61 SER B N 1
ATOM 1355 C CA . SER B 1 61 ? 13.648 -7.816 -9.125 1 76.5 61 SER B CA 1
ATOM 1356 C C . SER B 1 61 ? 13.281 -9.289 -9.047 1 76.5 61 SER B C 1
ATOM 1358 O O . SER B 1 61 ? 12.414 -9.758 -9.789 1 76.5 61 SER B O 1
ATOM 1360 N N . SER B 1 62 ? 14.109 -9.906 -8.242 1 85.25 62 SER B N 1
ATOM 1361 C CA . SER B 1 62 ? 13.727 -11.289 -7.961 1 85.25 62 SER B CA 1
ATOM 1362 C C . SER B 1 62 ? 12.484 -11.352 -7.086 1 85.25 62 SER B C 1
ATOM 1364 O O . SER B 1 62 ? 12.484 -10.867 -5.953 1 85.25 62 SER B O 1
ATOM 1366 N N . LEU B 1 63 ? 11.43 -11.688 -7.719 1 92.06 63 LEU B N 1
ATOM 1367 C CA . LEU B 1 63 ? 10.203 -11.914 -6.953 1 92.06 63 LEU B CA 1
ATOM 1368 C C . LEU B 1 63 ? 10.117 -13.359 -6.492 1 92.06 63 LEU B C 1
ATOM 1370 O O . LEU B 1 63 ? 10.086 -14.281 -7.312 1 92.06 63 LEU B O 1
ATOM 1374 N N . ASP B 1 64 ? 10.234 -13.492 -5.223 1 92.81 64 ASP B N 1
ATOM 1375 C CA . ASP B 1 64 ? 10.117 -14.812 -4.613 1 92.81 64 ASP B CA 1
ATOM 1376 C C . ASP B 1 64 ? 9.477 -14.727 -3.23 1 92.81 64 ASP B C 1
ATOM 1378 O O . ASP B 1 64 ? 9.406 -13.648 -2.643 1 92.81 64 ASP B O 1
ATOM 1382 N N . GLY B 1 65 ? 8.945 -15.859 -2.859 1 94.38 65 GLY B N 1
ATOM 1383 C CA . GLY B 1 65 ? 8.305 -15.852 -1.555 1 94.38 65 GLY B CA 1
ATOM 1384 C C . GLY B 1 65 ? 7.074 -14.969 -1.501 1 94.38 65 GLY B C 1
ATOM 1385 O O . GLY B 1 65 ? 6.32 -14.883 -2.475 1 94.38 65 GLY B O 1
ATOM 1386 N N . TRP B 1 66 ? 6.832 -14.414 -0.312 1 95.06 66 TRP B N 1
ATOM 1387 C CA . TRP B 1 66 ? 5.672 -13.547 -0.12 1 95.06 66 TRP B CA 1
ATOM 1388 C C . TRP B 1 66 ? 5.93 -12.156 -0.682 1 95.06 66 TRP B C 1
ATOM 1390 O O . TRP B 1 66 ? 6.977 -11.555 -0.416 1 95.06 66 TRP B O 1
ATOM 1400 N N . VAL B 1 67 ? 5.004 -11.695 -1.463 1 95.69 67 VAL B N 1
ATOM 1401 C CA . VAL B 1 67 ? 5.148 -10.391 -2.092 1 95.69 67 VAL B CA 1
ATOM 1402 C C . VAL B 1 67 ? 3.863 -9.586 -1.917 1 95.69 67 VAL B C 1
ATOM 1404 O O . VAL B 1 67 ? 2.795 -10.156 -1.68 1 95.69 67 VAL B O 1
ATOM 1407 N N . GLU B 1 68 ? 4.012 -8.289 -1.897 1 95.19 68 GLU B N 1
ATOM 1408 C CA . GLU B 1 68 ? 2.902 -7.355 -2.037 1 95.19 68 GLU B CA 1
ATOM 1409 C C . GLU B 1 68 ? 2.855 -6.758 -3.441 1 95.19 68 GLU B C 1
ATOM 1411 O O . GLU B 1 68 ? 3.877 -6.312 -3.965 1 95.19 68 GLU B O 1
ATOM 1416 N N . VAL B 1 69 ? 1.681 -6.809 -4.047 1 96.25 69 VAL B N 1
ATOM 1417 C CA . VAL B 1 69 ? 1.497 -6.289 -5.398 1 96.25 69 VAL B CA 1
ATOM 1418 C C . VAL B 1 69 ? 0.406 -5.219 -5.398 1 96.25 69 VAL B C 1
ATOM 1420 O O . VAL B 1 69 ? -0.59 -5.34 -4.68 1 96.25 69 VAL B O 1
ATOM 1423 N N . HIS B 1 70 ? 0.658 -4.184 -6.207 1 94.81 70 HIS B N 1
ATOM 1424 C CA . HIS B 1 70 ? -0.293 -3.094 -6.395 1 94.81 70 HIS B CA 1
ATOM 1425 C C . HIS B 1 70 ? -0.772 -3.02 -7.84 1 94.81 70 HIS B C 1
ATOM 1427 O O . HIS B 1 70 ? 0.022 -3.18 -8.766 1 94.81 70 HIS B O 1
ATOM 1433 N N . GLY B 1 71 ? -2.096 -2.859 -8.023 1 95.31 71 GLY B N 1
ATOM 1434 C CA . GLY B 1 71 ? -2.578 -2.746 -9.391 1 95.31 71 GLY B CA 1
ATOM 1435 C C . GLY B 1 71 ? -4.086 -2.6 -9.484 1 95.31 71 GLY B C 1
ATOM 1436 O O . GLY B 1 71 ? -4.738 -2.23 -8.508 1 95.31 71 GLY B O 1
ATOM 1437 N N . LEU B 1 72 ? -4.578 -2.822 -10.734 1 96.38 72 LEU B N 1
ATOM 1438 C CA . LEU B 1 72 ? -6.004 -2.768 -11.047 1 96.38 72 LEU B CA 1
ATOM 1439 C C . LEU B 1 72 ? -6.582 -4.168 -11.203 1 96.38 72 LEU B C 1
ATOM 1441 O O . LEU B 1 72 ? -6.105 -4.953 -12.023 1 96.38 72 LEU B O 1
ATOM 1445 N N . ALA B 1 73 ? -7.578 -4.434 -10.344 1 97.62 73 ALA B N 1
ATOM 1446 C CA . ALA B 1 73 ? -8.242 -5.723 -10.508 1 97.62 73 ALA B CA 1
ATOM 1447 C C . ALA B 1 73 ? -8.984 -5.789 -11.844 1 97.62 73 ALA B C 1
ATOM 1449 O O . ALA B 1 73 ? -9.75 -4.883 -12.18 1 97.62 73 ALA B O 1
ATOM 1450 N N . LYS B 1 74 ? -8.695 -6.816 -12.594 1 97.62 74 LYS B N 1
ATOM 1451 C CA . LYS B 1 74 ? -9.32 -6.938 -13.906 1 97.62 74 LYS B CA 1
ATOM 1452 C C . LYS B 1 74 ? -10.469 -7.945 -13.875 1 97.62 74 LYS B C 1
ATOM 1454 O O . LYS B 1 74 ? -11.508 -7.73 -14.5 1 97.62 74 LYS B O 1
ATOM 1459 N N . ASP B 1 75 ? -10.305 -9.109 -13.25 1 94.88 75 ASP B N 1
ATOM 1460 C CA . ASP B 1 75 ? -11.312 -10.141 -13.062 1 94.88 75 ASP B CA 1
ATOM 1461 C C . ASP B 1 75 ? -10.977 -11.031 -11.867 1 94.88 75 ASP B C 1
ATOM 1463 O O . ASP B 1 75 ? -10.18 -10.648 -11.008 1 94.88 75 ASP B O 1
ATOM 1467 N N . LYS B 1 76 ? -11.602 -12.18 -11.703 1 92.62 76 LYS B N 1
ATOM 1468 C CA . LYS B 1 76 ? -11.484 -13.031 -10.523 1 92.62 76 LYS B CA 1
ATOM 1469 C C . LYS B 1 76 ? -10.062 -13.562 -10.367 1 92.62 76 LYS B C 1
ATOM 1471 O O . LYS B 1 76 ? -9.648 -13.93 -9.266 1 92.62 76 LYS B O 1
ATOM 1476 N N . GLY B 1 77 ? -9.281 -13.469 -11.359 1 96.62 77 GLY B N 1
ATOM 1477 C CA . GLY B 1 77 ? -7.98 -14.109 -11.258 1 96.62 77 GLY B CA 1
ATOM 1478 C C . GLY B 1 77 ? -6.855 -13.273 -11.844 1 96.62 77 GLY B C 1
ATOM 1479 O O . GLY B 1 77 ? -5.734 -13.758 -12 1 96.62 77 GLY B O 1
ATOM 1480 N N . THR B 1 78 ? -7.188 -12.109 -12.156 1 98.25 78 THR B N 1
ATOM 1481 C CA . THR B 1 78 ? -6.145 -11.359 -12.836 1 98.25 78 THR B CA 1
ATOM 1482 C C . THR B 1 78 ? -6.086 -9.922 -12.32 1 98.25 78 THR B C 1
ATOM 1484 O O . THR B 1 78 ? -7.121 -9.305 -12.078 1 98.25 78 THR B O 1
ATOM 1487 N N . VAL B 1 79 ? -4.879 -9.422 -12.172 1 98.31 79 VAL B N 1
ATOM 1488 C CA . VAL B 1 79 ? -4.594 -8.047 -11.781 1 98.31 79 VAL B CA 1
ATOM 1489 C C . VAL B 1 79 ? -3.635 -7.41 -12.789 1 98.31 79 VAL B C 1
ATOM 1491 O O . VAL B 1 79 ? -2.652 -8.039 -13.195 1 98.31 79 VAL B O 1
ATOM 1494 N N . ALA B 1 80 ? -3.971 -6.234 -13.289 1 97.69 80 ALA B N 1
ATOM 1495 C CA . ALA B 1 80 ? -2.99 -5.426 -14.008 1 97.69 80 ALA B CA 1
ATOM 1496 C C . ALA B 1 80 ? -2.029 -4.742 -13.031 1 97.69 80 ALA B C 1
ATOM 1498 O O . ALA B 1 80 ? -2.404 -3.787 -12.352 1 97.69 80 ALA B O 1
ATOM 1499 N N . GLY B 1 81 ? -0.814 -5.188 -13.055 1 95.88 81 GLY B N 1
ATOM 1500 C CA . GLY B 1 81 ? 0.155 -4.773 -12.055 1 95.88 81 GLY B CA 1
ATOM 1501 C C . GLY B 1 81 ? 0.79 -3.432 -12.359 1 95.88 81 GLY B C 1
ATOM 1502 O O . GLY B 1 81 ? 1.071 -3.117 -13.516 1 95.88 81 GLY B O 1
ATOM 1503 N N . GLU B 1 82 ? 1.045 -2.715 -11.266 1 91.25 82 GLU B N 1
ATOM 1504 C CA . GLU B 1 82 ? 1.694 -1.411 -11.367 1 91.25 82 GLU B CA 1
ATOM 1505 C C . GLU B 1 82 ? 3.002 -1.386 -10.578 1 91.25 82 GLU B C 1
ATOM 1507 O O . GLU B 1 82 ? 3.967 -0.74 -10.992 1 91.25 82 GLU B O 1
ATOM 1512 N N . SER B 1 83 ? 3.057 -1.92 -9.422 1 90.25 83 SER B N 1
ATOM 1513 C CA . SER B 1 83 ? 4.258 -2.01 -8.594 1 90.25 83 SER B CA 1
ATOM 1514 C C . SER B 1 83 ? 4.23 -3.252 -7.711 1 90.25 83 SER B C 1
ATOM 1516 O O . SER B 1 83 ? 3.195 -3.91 -7.586 1 90.25 83 SER B O 1
ATOM 1518 N N . TYR B 1 84 ? 5.363 -3.598 -7.156 1 92.88 84 TYR B N 1
ATOM 1519 C CA . TYR B 1 84 ? 5.531 -4.785 -6.324 1 92.88 84 TYR B CA 1
ATOM 1520 C C . TYR B 1 84 ? 6.762 -4.656 -5.434 1 92.88 84 TYR B C 1
ATOM 1522 O O . TYR B 1 84 ? 7.652 -3.85 -5.711 1 92.88 84 TYR B O 1
ATOM 1530 N N . TYR B 1 85 ? 6.734 -5.465 -4.355 1 90.5 85 TYR B N 1
ATOM 1531 C CA . TYR B 1 85 ? 7.961 -5.633 -3.582 1 90.5 85 TYR B CA 1
ATOM 1532 C C . TYR B 1 85 ? 7.898 -6.895 -2.73 1 90.5 85 TYR B C 1
ATOM 1534 O O . TYR B 1 85 ? 6.812 -7.371 -2.393 1 90.5 85 TYR B O 1
ATOM 1542 N N . ASN B 1 86 ? 9.078 -7.418 -2.486 1 92.31 86 ASN B N 1
ATOM 1543 C CA . ASN B 1 86 ? 9.211 -8.555 -1.587 1 92.31 86 ASN B CA 1
ATOM 1544 C C . ASN B 1 86 ? 8.953 -8.164 -0.136 1 92.31 86 ASN B C 1
ATOM 1546 O O . ASN B 1 86 ? 9.391 -7.105 0.312 1 92.31 86 ASN B O 1
ATOM 1550 N N . LEU B 1 87 ? 8.18 -9.008 0.507 1 90.44 87 LEU B N 1
ATOM 1551 C CA . LEU B 1 87 ? 7.98 -8.781 1.935 1 90.44 87 LEU B CA 1
ATOM 1552 C C . LEU B 1 87 ? 9.133 -9.367 2.744 1 90.44 87 LEU B C 1
ATOM 1554 O O . LEU B 1 87 ? 9.609 -10.461 2.449 1 90.44 87 LEU B O 1
ATOM 1558 N N . PRO B 1 88 ? 9.562 -8.594 3.695 1 85.5 88 PRO B N 1
ATOM 1559 C CA . PRO B 1 88 ? 10.695 -9.086 4.473 1 85.5 88 PRO B CA 1
ATOM 1560 C C . PRO B 1 88 ? 10.32 -10.234 5.406 1 85.5 88 PRO B C 1
ATOM 1562 O O . PRO B 1 88 ? 9.148 -10.391 5.762 1 85.5 88 PRO B O 1
ATOM 1565 N N . SER B 1 89 ? 11.367 -10.984 5.754 1 86.25 89 SER B N 1
ATOM 1566 C CA . SER B 1 89 ? 11.164 -12.141 6.617 1 86.25 89 SER B CA 1
ATOM 1567 C C . SER B 1 89 ? 10.594 -11.727 7.969 1 86.25 89 SER B C 1
ATOM 1569 O O . SER B 1 89 ? 9.883 -12.5 8.617 1 86.25 89 SER B O 1
ATOM 1571 N N . SER B 1 90 ? 10.961 -10.5 8.414 1 81.12 90 SER B N 1
ATOM 1572 C CA . SER B 1 90 ? 10.453 -9.977 9.672 1 81.12 90 SER B CA 1
ATOM 1573 C C . SER B 1 90 ? 8.93 -9.914 9.664 1 81.12 90 SER B C 1
ATOM 1575 O O . SER B 1 90 ? 8.289 -9.961 10.719 1 81.12 90 SER B O 1
ATOM 1577 N N . ILE B 1 91 ? 8.375 -9.883 8.523 1 80.75 91 ILE B N 1
ATOM 1578 C CA . ILE B 1 91 ? 6.922 -9.836 8.367 1 80.75 91 ILE B CA 1
ATOM 1579 C C . ILE B 1 91 ? 6.398 -11.242 8.062 1 80.75 91 ILE B C 1
ATOM 1581 O O . ILE B 1 91 ? 5.395 -11.672 8.641 1 80.75 91 ILE B O 1
ATOM 1585 N N . THR B 1 92 ? 7.109 -11.961 7.223 1 86.62 92 THR B N 1
ATOM 1586 C CA . THR B 1 92 ? 6.535 -13.172 6.656 1 86.62 92 THR B CA 1
ATOM 1587 C C . THR B 1 92 ? 6.762 -14.367 7.582 1 86.62 92 THR B C 1
ATOM 1589 O O . THR B 1 92 ? 6.086 -15.391 7.461 1 86.62 92 THR B O 1
ATOM 1592 N N . ASP B 1 93 ? 7.73 -14.273 8.492 1 85.75 93 ASP B N 1
ATOM 1593 C CA . ASP B 1 93 ? 8.055 -15.406 9.352 1 85.75 93 ASP B CA 1
ATOM 1594 C C . ASP B 1 93 ? 6.871 -15.758 10.258 1 85.75 93 ASP B C 1
ATOM 1596 O O . ASP B 1 93 ? 6.633 -16.938 10.539 1 85.75 93 ASP B O 1
ATOM 1600 N N . ASP B 1 94 ? 6.125 -14.805 10.688 1 82.44 94 ASP B N 1
ATOM 1601 C CA . ASP B 1 94 ? 5.004 -15.047 11.586 1 82.44 94 ASP B CA 1
ATOM 1602 C C . ASP B 1 94 ? 3.678 -14.656 10.938 1 82.44 94 ASP B C 1
ATOM 1604 O O . ASP B 1 94 ? 2.723 -14.297 11.633 1 82.44 94 ASP B O 1
ATOM 1608 N N . PHE B 1 95 ? 3.768 -14.836 9.695 1 84.56 95 PHE B N 1
ATOM 1609 C CA . PHE B 1 95 ? 2.578 -14.422 8.961 1 84.56 95 PHE B CA 1
ATOM 1610 C C . PHE B 1 95 ? 1.418 -15.367 9.227 1 84.56 95 PHE B C 1
ATOM 1612 O O . PHE B 1 95 ? 1.557 -16.578 9.078 1 84.56 95 PHE B O 1
ATOM 1619 N N . GLU B 1 96 ? 0.311 -14.758 9.641 1 88.06 96 GLU B N 1
ATOM 1620 C CA . GLU B 1 96 ? -0.901 -15.523 9.906 1 88.06 96 GLU B CA 1
ATOM 1621 C C . GLU B 1 96 ? -1.957 -15.273 8.828 1 88.06 96 GLU B C 1
ATOM 1623 O O . GLU B 1 96 ? -2.771 -14.359 8.961 1 88.06 96 GLU B O 1
ATOM 1628 N N . LYS B 1 97 ? -2.027 -16.141 7.895 1 92 97 LYS B N 1
ATOM 1629 C CA . LYS B 1 97 ? -2.955 -16.031 6.773 1 92 97 LYS B CA 1
ATOM 1630 C C . LYS B 1 97 ? -4.395 -15.875 7.262 1 92 97 LYS B C 1
ATOM 1632 O O . LYS B 1 97 ? -5.117 -14.984 6.805 1 92 97 LYS B O 1
ATOM 1637 N N . PRO B 1 98 ? -4.832 -16.719 8.227 1 91.88 98 PRO B N 1
ATOM 1638 C CA . PRO B 1 98 ? -6.23 -16.625 8.648 1 91.88 98 PRO B CA 1
ATOM 1639 C C . PRO B 1 98 ? -6.574 -15.25 9.227 1 91.88 98 PRO B C 1
ATOM 1641 O O . PRO B 1 98 ? -7.648 -14.711 8.953 1 91.88 98 PRO B O 1
ATOM 1644 N N . GLN B 1 99 ? -5.66 -14.812 9.992 1 88.38 99 GLN B N 1
ATOM 1645 C CA . GLN B 1 99 ? -5.898 -13.508 10.602 1 88.38 99 GLN B CA 1
ATOM 1646 C C . GLN B 1 99 ? -5.992 -12.414 9.539 1 88.38 99 GLN B C 1
ATOM 1648 O O . GLN B 1 99 ? -6.859 -11.539 9.617 1 88.38 99 GLN B O 1
ATOM 1653 N N . PHE B 1 100 ? -5.137 -12.43 8.594 1 90.75 100 PHE B N 1
ATOM 1654 C CA . PHE B 1 100 ? -5.184 -11.484 7.488 1 90.75 100 PHE B CA 1
ATOM 1655 C C . PHE B 1 100 ? -6.512 -11.578 6.746 1 90.75 100 PHE B C 1
ATOM 1657 O O . PHE B 1 100 ? -7.156 -10.562 6.48 1 90.75 100 PHE B O 1
ATOM 1664 N N . ASN B 1 101 ? -6.848 -12.742 6.465 1 93.44 101 ASN B N 1
ATOM 1665 C CA . ASN B 1 101 ? -8.094 -12.953 5.734 1 93.44 101 ASN B CA 1
ATOM 1666 C C . ASN B 1 101 ? -9.297 -12.438 6.523 1 93.44 101 ASN B C 1
ATOM 1668 O O . ASN B 1 101 ? -10.227 -11.875 5.945 1 93.44 101 ASN B O 1
ATOM 1672 N N . GLU B 1 102 ? -9.289 -12.68 7.738 1 90.75 102 GLU B N 1
ATOM 1673 C CA . GLU B 1 102 ? -10.359 -12.18 8.594 1 90.75 102 GLU B CA 1
ATOM 1674 C C . GLU B 1 102 ? -10.43 -10.648 8.562 1 90.75 102 GLU B C 1
ATOM 1676 O O . GLU B 1 102 ? -11.516 -10.078 8.477 1 90.75 102 GLU B O 1
ATOM 1681 N N . THR B 1 103 ? -9.289 -10.023 8.695 1 87.81 103 THR B N 1
ATOM 1682 C CA . THR B 1 103 ? -9.227 -8.57 8.664 1 87.81 103 THR B CA 1
ATOM 1683 C C . THR B 1 103 ? -9.781 -8.031 7.344 1 87.81 103 THR B C 1
ATOM 1685 O O . THR B 1 103 ? -10.594 -7.109 7.336 1 87.81 103 THR B O 1
ATOM 1688 N N . VAL B 1 104 ? -9.398 -8.633 6.227 1 88.75 104 VAL B N 1
ATOM 1689 C CA . VAL B 1 104 ? -9.867 -8.234 4.902 1 88.75 104 VAL B CA 1
ATOM 1690 C C . VAL B 1 104 ? -11.383 -8.422 4.816 1 88.75 104 VAL B C 1
ATOM 1692 O O . VAL B 1 104 ? -12.094 -7.551 4.305 1 88.75 104 VAL B O 1
ATOM 1695 N N . SER B 1 105 ? -11.852 -9.484 5.344 1 87.94 105 SER B N 1
ATOM 1696 C CA . SER B 1 105 ? -13.281 -9.758 5.332 1 87.94 105 SER B CA 1
ATOM 1697 C C . SER B 1 105 ? -14.055 -8.734 6.152 1 87.94 105 SER B C 1
ATOM 1699 O O . SER B 1 105 ? -15.148 -8.32 5.77 1 87.94 105 SER B O 1
ATOM 1701 N N . LEU B 1 106 ? -13.539 -8.383 7.25 1 83 106 LEU B N 1
ATOM 1702 C CA . LEU B 1 106 ? -14.172 -7.406 8.133 1 83 106 LEU B CA 1
ATOM 1703 C C . LEU B 1 106 ? -14.281 -6.051 7.449 1 83 106 LEU B C 1
ATOM 1705 O O . LEU B 1 106 ? -15.305 -5.363 7.578 1 83 106 LEU B O 1
ATOM 1709 N N . ILE B 1 107 ? -13.336 -5.648 6.75 1 78.31 107 ILE B N 1
ATOM 1710 C CA . ILE B 1 107 ? -13.32 -4.367 6.051 1 78.31 107 ILE B CA 1
ATOM 1711 C C . ILE B 1 107 ? -14.445 -4.32 5.023 1 78.31 107 ILE B C 1
ATOM 1713 O O . ILE B 1 107 ? -15.133 -3.305 4.891 1 78.31 107 ILE B O 1
ATOM 1717 N N . TYR B 1 108 ? -14.758 -5.34 4.355 1 76.62 108 TYR B N 1
ATOM 1718 C CA . TYR B 1 108 ? -15.688 -5.289 3.236 1 76.62 108 TYR B CA 1
ATOM 1719 C C . TYR B 1 108 ? -17.031 -5.883 3.621 1 76.62 108 TYR B C 1
ATOM 1721 O O . TYR B 1 108 ? -18.016 -5.75 2.881 1 76.62 108 TYR B O 1
ATOM 1729 N N . SER B 1 109 ? -17.109 -6.629 4.676 1 67.75 109 SER B N 1
ATOM 1730 C CA . SER B 1 109 ? -18.406 -7.066 5.16 1 67.75 109 SER B CA 1
ATOM 1731 C C . SER B 1 109 ? -19.219 -5.898 5.707 1 67.75 109 SER B C 1
ATOM 1733 O O . SER B 1 109 ? -20.453 -5.887 5.609 1 67.75 109 SER B O 1
ATOM 1735 N N . LEU B 1 110 ? -18.656 -5.02 6.316 1 56.81 110 LEU B N 1
ATOM 1736 C CA . LEU B 1 110 ? -19.359 -3.881 6.898 1 56.81 110 LEU B CA 1
ATOM 1737 C C . LEU B 1 110 ? -19.859 -2.943 5.809 1 56.81 110 LEU B C 1
ATOM 1739 O O . LEU B 1 110 ? -20.875 -2.256 5.996 1 56.81 110 LEU B O 1
ATOM 1743 N N . SER B 1 111 ? -19.188 -2.699 4.848 1 52.62 111 SER B N 1
ATOM 1744 C CA . SER B 1 111 ? -19.609 -1.757 3.818 1 52.62 111 SER B CA 1
ATOM 1745 C C . SER B 1 111 ? -20.875 -2.24 3.115 1 52.62 111 SER B C 1
ATOM 1747 O O . SER B 1 111 ? -21.438 -1.524 2.291 1 52.62 111 SER B O 1
ATOM 1749 N N . ASN B 1 112 ? -21.125 -3.486 3.035 1 47.28 112 ASN B N 1
ATOM 1750 C CA . ASN B 1 112 ? -22.406 -3.875 2.453 1 47.28 112 ASN B CA 1
ATOM 1751 C C . ASN B 1 112 ? -23.562 -3.627 3.422 1 47.28 112 ASN B C 1
ATOM 1753 O O . ASN B 1 112 ? -23.984 -4.539 4.129 1 47.28 112 ASN B O 1
ATOM 1757 N N . PRO B 1 113 ? -23.797 -2.418 3.803 1 37.41 113 PRO B N 1
ATOM 1758 C CA . PRO B 1 113 ? -25.062 -2.186 4.531 1 37.41 113 PRO B CA 1
ATOM 1759 C C . PRO B 1 113 ? -26.297 -2.557 3.713 1 37.41 113 PRO B C 1
ATOM 1761 O O . PRO B 1 113 ? -27.422 -2.379 4.176 1 37.41 113 PRO B O 1
ATOM 1764 N N . LEU B 1 114 ? -26.234 -2.506 2.391 1 32.69 114 LEU B N 1
ATOM 1765 C CA . LEU B 1 114 ? -27.516 -2.643 1.705 1 32.69 114 LEU B CA 1
ATOM 1766 C C . LEU B 1 114 ? -28.141 -4.004 1.986 1 32.69 114 LEU B C 1
ATOM 1768 O O . LEU B 1 114 ? -28.453 -4.746 1.056 1 32.69 114 LEU B O 1
ATOM 1772 N N . LYS B 1 115 ? -28.203 -4.496 3.127 1 28.06 115 LYS B N 1
ATOM 1773 C CA . LYS B 1 115 ? -29.438 -5.277 3.221 1 28.06 115 LYS B CA 1
ATOM 1774 C C . LYS B 1 115 ? -30.656 -4.371 3.42 1 28.06 115 LYS B C 1
ATOM 1776 O O . LYS B 1 115 ? -30.594 -3.414 4.191 1 28.06 115 LYS B O 1
#

Radius of gyration: 17.31 Å; Cα contacts (8 Å, |Δi|>4): 490; chains: 2; bounding box: 51×40×40 Å